Protein AF-A0A8J3XST5-F1 (afdb_monomer_lite)

Radius of gyration: 22.0 Å; chains: 1; bounding box: 66×48×64 Å

Organism: NCBI:txid234614

Sequence (348 aa):
MRQHPPSVRDQCAQSAPYVRTIIGGALDAIDGAAAWVGAITSTMAPAVTELATANARRLIELAVRATPELERVHIRVIPESTGIRVEVSHPGGPLEPTRGSSSSIWATLSSQIQDFGSRHSPQSGHVMWFLIPPREVGDRMNASVAQYPYVIAWTGEAVQQSLTFRHHPEVGGLRLTYRDPHPEDWVYGVLRARHAIARGHGRPQFHRVHTLRQWRCMEYRLCQVCGRSAVDPDTGRTWWLLAADASSPGQGYTNAPPTCRDCIPRASTQCPQLHDTAAVYSAAACEPYAVLGTRFIAGVGGPVPLEEHTAQVPLDAFRALATVLAEQLVVRLAGLRREDLNMSQASR

pLDDT: mean 78.38, std 17.78, range [28.64, 97.25]

Structure (mmCIF, N/CA/C/O backbone):
data_AF-A0A8J3XST5-F1
#
_entry.id   AF-A0A8J3XST5-F1
#
loop_
_atom_site.group_PDB
_atom_site.id
_atom_site.type_symbol
_atom_site.label_atom_id
_atom_site.label_alt_id
_atom_site.label_comp_id
_atom_site.label_asym_id
_atom_site.label_entity_id
_atom_site.label_seq_id
_atom_site.pdbx_PDB_ins_code
_atom_site.Cartn_x
_atom_site.Cartn_y
_atom_site.Cartn_z
_atom_site.occupancy
_atom_site.B_iso_or_equiv
_atom_site.auth_seq_id
_atom_site.auth_comp_id
_atom_site.auth_asym_id
_atom_site.auth_atom_id
_atom_site.pdbx_PDB_model_num
ATOM 1 N N . MET A 1 1 ? 37.086 -27.704 39.805 1.00 38.56 1 MET A N 1
ATOM 2 C CA . MET A 1 1 ? 37.310 -26.863 38.608 1.00 38.56 1 MET A CA 1
ATOM 3 C C . MET A 1 1 ? 35.965 -26.342 38.132 1.00 38.56 1 MET A C 1
ATOM 5 O O . MET A 1 1 ? 35.181 -27.112 37.598 1.00 38.56 1 MET A O 1
ATOM 9 N N . ARG A 1 2 ? 35.646 -25.079 38.439 1.00 30.62 2 ARG A N 1
ATOM 10 C CA . ARG A 1 2 ? 34.402 -24.428 38.000 1.00 30.62 2 ARG A CA 1
ATOM 11 C C . ARG A 1 2 ? 34.620 -23.907 36.580 1.00 30.62 2 ARG A C 1
ATOM 13 O O . ARG A 1 2 ? 35.575 -23.172 36.354 1.00 30.62 2 ARG A O 1
ATOM 20 N N . GLN A 1 3 ? 33.778 -24.332 35.645 1.00 31.34 3 GLN A N 1
ATOM 21 C CA . GLN A 1 3 ? 33.796 -23.865 34.262 1.00 31.34 3 GLN A CA 1
ATOM 22 C C . GLN A 1 3 ? 33.193 -22.456 34.205 1.00 31.34 3 GLN A C 1
ATOM 24 O O . GLN A 1 3 ? 32.077 -22.233 34.674 1.00 31.34 3 GLN A O 1
ATOM 29 N N . HIS A 1 4 ? 33.953 -21.500 33.677 1.00 30.14 4 HIS A N 1
ATOM 30 C CA . HIS A 1 4 ? 33.442 -20.181 33.315 1.00 30.14 4 HIS A CA 1
ATOM 31 C C . HIS A 1 4 ? 32.728 -20.253 31.956 1.00 30.14 4 HIS A C 1
ATOM 33 O O . HIS A 1 4 ? 33.204 -20.966 31.070 1.00 30.14 4 HIS A O 1
ATOM 39 N N . PRO A 1 5 ? 31.612 -19.527 31.764 1.00 32.53 5 PRO A N 1
ATOM 40 C CA . PRO A 1 5 ? 30.980 -19.414 30.456 1.00 32.53 5 PRO A CA 1
ATOM 41 C C . PRO A 1 5 ? 31.853 -18.563 29.514 1.00 32.53 5 PRO A C 1
ATOM 43 O O . PRO A 1 5 ? 32.535 -17.644 29.981 1.00 32.53 5 PRO A O 1
ATOM 46 N N . PRO A 1 6 ? 31.861 -18.850 28.200 1.00 32.22 6 PRO A N 1
ATOM 47 C CA . PRO A 1 6 ? 32.723 -18.150 27.258 1.00 32.22 6 PRO A CA 1
ATOM 48 C C . PRO A 1 6 ? 32.249 -16.708 27.027 1.00 32.22 6 PRO A C 1
ATOM 50 O O . PRO A 1 6 ? 31.053 -16.416 26.982 1.00 32.22 6 PRO A O 1
ATOM 53 N N . SER A 1 7 ? 33.221 -15.805 26.900 1.00 31.03 7 SER A N 1
ATOM 54 C CA . SER A 1 7 ? 33.045 -14.364 26.746 1.00 31.03 7 SER A CA 1
ATOM 55 C C . SER A 1 7 ? 32.394 -13.980 25.419 1.00 31.03 7 SER A C 1
ATOM 57 O O . SER A 1 7 ? 32.782 -14.456 24.354 1.00 31.03 7 SER A O 1
ATOM 59 N N . VAL A 1 8 ? 31.471 -13.022 25.498 1.00 40.00 8 VAL A N 1
ATOM 60 C CA . VAL A 1 8 ? 30.896 -12.278 24.374 1.00 40.00 8 VAL A CA 1
ATOM 61 C C . VAL A 1 8 ? 31.983 -11.400 23.752 1.00 40.00 8 VAL A C 1
ATOM 63 O O . VAL A 1 8 ? 32.176 -10.270 24.192 1.00 40.00 8 VAL A O 1
ATOM 66 N N . ARG A 1 9 ? 32.716 -11.913 22.763 1.00 38.56 9 ARG A N 1
ATOM 67 C CA . ARG A 1 9 ? 33.352 -11.126 21.695 1.00 38.56 9 ARG A CA 1
ATOM 68 C C . ARG A 1 9 ? 33.952 -12.059 20.645 1.00 38.56 9 ARG A C 1
ATOM 70 O O . ARG A 1 9 ? 34.582 -13.052 20.977 1.00 38.56 9 ARG A O 1
ATOM 77 N N . ASP A 1 10 ? 33.727 -11.648 19.402 1.00 28.95 10 ASP A N 1
ATOM 78 C CA . ASP A 1 10 ? 34.355 -12.087 18.155 1.00 28.95 10 ASP A CA 1
ATOM 79 C C . ASP A 1 10 ? 33.812 -13.363 17.485 1.00 28.95 10 ASP A C 1
ATOM 81 O O . ASP A 1 10 ? 34.219 -14.477 17.790 1.00 28.95 10 ASP A O 1
ATOM 85 N N . GLN A 1 11 ? 32.954 -13.179 16.464 1.00 29.89 11 GLN A N 1
ATOM 86 C CA . GLN A 1 11 ? 33.399 -13.270 15.058 1.00 29.89 11 GLN A CA 1
ATOM 87 C C . GLN A 1 11 ? 32.318 -12.896 14.007 1.00 29.89 11 GLN A C 1
ATOM 89 O O . GLN A 1 11 ? 31.194 -13.385 14.024 1.00 29.89 11 GLN A O 1
ATOM 94 N N . CYS A 1 12 ? 32.774 -12.065 13.057 1.00 28.92 12 CYS A N 1
ATOM 95 C CA . CYS A 1 12 ? 32.399 -11.896 11.641 1.00 28.92 12 CYS A CA 1
ATOM 96 C C . CYS A 1 12 ? 31.100 -11.189 11.166 1.00 28.92 12 CYS A C 1
ATOM 98 O O . CYS A 1 12 ? 30.044 -11.785 11.001 1.00 28.92 12 CYS A O 1
ATOM 100 N N . ALA A 1 13 ? 31.343 -9.940 10.726 1.00 28.64 13 ALA A N 1
ATOM 101 C CA . ALA A 1 13 ? 31.065 -9.357 9.398 1.00 28.64 13 ALA A CA 1
ATOM 102 C C . ALA A 1 13 ? 29.675 -8.761 9.054 1.00 28.64 13 ALA A C 1
ATOM 104 O O . ALA A 1 13 ? 28.727 -9.447 8.693 1.00 28.64 13 ALA A O 1
ATOM 105 N N . GLN A 1 14 ? 29.669 -7.418 9.031 1.00 37.00 14 GLN A N 1
ATOM 106 C CA . GLN A 1 14 ? 28.919 -6.514 8.142 1.00 37.00 14 GLN A CA 1
ATOM 107 C C . GLN A 1 14 ? 27.402 -6.729 8.039 1.00 37.00 14 GLN A C 1
ATOM 109 O O . GLN A 1 14 ? 26.870 -7.229 7.054 1.00 37.00 14 GLN A O 1
ATOM 114 N N . SER A 1 15 ? 26.668 -6.246 9.034 1.00 38.31 15 SER A N 1
ATOM 115 C CA . SER A 1 15 ? 25.250 -5.906 8.881 1.00 38.31 15 SER A CA 1
ATOM 116 C C . SER A 1 15 ? 24.935 -4.728 9.804 1.00 38.31 15 SER A C 1
ATOM 118 O O . SER A 1 15 ? 25.580 -4.577 10.839 1.00 38.31 15 SER A O 1
ATOM 120 N N . ALA A 1 16 ? 24.009 -3.855 9.396 1.00 44.22 16 ALA A N 1
ATOM 121 C CA . ALA A 1 16 ? 23.605 -2.649 10.129 1.00 44.22 16 ALA A CA 1
ATOM 122 C C . ALA A 1 16 ? 23.406 -2.898 11.644 1.00 44.22 16 ALA A C 1
ATOM 124 O O . ALA A 1 16 ? 23.055 -4.018 12.022 1.00 44.22 16 ALA A O 1
ATOM 125 N N . PRO A 1 17 ? 23.587 -1.897 12.529 1.00 68.88 17 PRO A N 1
ATOM 126 C CA . PRO A 1 17 ? 23.416 -2.086 13.967 1.00 68.88 17 PRO A CA 1
ATOM 127 C C . PRO A 1 17 ? 21.930 -2.284 14.296 1.00 68.88 17 PRO A C 1
ATOM 129 O O . PRO A 1 17 ? 21.217 -1.325 14.556 1.00 68.88 17 PRO A O 1
ATOM 132 N N . TYR A 1 18 ? 21.440 -3.522 14.260 1.00 74.31 18 TYR A N 1
ATOM 133 C CA . TYR A 1 18 ? 20.097 -3.867 14.723 1.00 74.31 18 TYR A CA 1
ATOM 134 C C . TYR A 1 18 ? 20.177 -4.610 16.056 1.00 74.31 18 TYR A C 1
ATOM 136 O O . TYR A 1 18 ? 21.101 -5.390 16.299 1.00 74.31 18 TYR A O 1
ATOM 144 N N . VAL A 1 19 ? 19.182 -4.400 16.914 1.00 84.50 19 VAL A N 1
ATOM 145 C CA . VAL A 1 19 ? 19.012 -5.174 18.151 1.00 84.50 19 VAL A CA 1
ATOM 146 C C . VAL A 1 19 ? 17.977 -6.265 17.882 1.00 84.50 19 VAL A C 1
ATOM 148 O O . VAL A 1 19 ? 16.999 -6.023 17.172 1.00 84.50 19 VAL A O 1
ATOM 151 N N . ARG A 1 20 ? 18.180 -7.481 18.402 1.00 89.25 20 ARG A N 1
ATOM 152 C CA . ARG A 1 20 ? 17.251 -8.605 18.197 1.00 89.25 20 ARG A CA 1
ATOM 153 C C . ARG A 1 20 ? 16.894 -9.322 19.491 1.00 89.25 20 ARG A C 1
ATOM 155 O O . ARG A 1 20 ? 17.744 -9.459 20.367 1.00 89.25 20 ARG A O 1
ATOM 162 N N . THR A 1 21 ? 15.681 -9.857 19.539 1.00 89.75 21 THR A N 1
ATOM 163 C CA . THR A 1 21 ? 15.260 -10.864 20.516 1.00 89.75 21 THR A CA 1
ATOM 164 C C . THR A 1 21 ? 14.517 -11.999 19.811 1.00 89.75 21 THR A C 1
ATOM 166 O O . THR A 1 21 ? 14.088 -11.861 18.662 1.00 89.75 21 THR A O 1
ATOM 169 N N . ILE A 1 22 ? 14.428 -13.149 20.471 1.00 86.81 22 ILE A N 1
ATOM 170 C CA . ILE A 1 22 ? 13.767 -14.347 19.956 1.00 86.81 22 ILE A CA 1
ATOM 171 C C . ILE A 1 22 ? 12.886 -14.891 21.069 1.00 86.81 22 ILE A C 1
ATOM 173 O O . ILE A 1 22 ? 13.369 -15.097 22.182 1.00 86.81 22 ILE A O 1
ATOM 177 N N . ILE A 1 23 ? 11.621 -15.143 20.757 1.00 87.56 23 ILE A N 1
ATOM 178 C CA . ILE A 1 23 ? 10.679 -15.778 21.678 1.00 87.56 23 ILE A CA 1
ATOM 179 C C . ILE A 1 23 ? 10.167 -17.093 21.091 1.00 87.56 23 ILE A C 1
ATOM 181 O O . ILE A 1 23 ? 10.168 -17.282 19.872 1.00 87.56 23 ILE A O 1
ATOM 185 N N . GLY A 1 24 ? 9.759 -18.019 21.959 1.00 79.19 24 GLY A N 1
ATOM 186 C CA . GLY A 1 24 ? 8.989 -19.189 21.528 1.00 79.19 24 GLY A CA 1
ATOM 187 C C . GLY A 1 24 ? 7.573 -18.794 21.099 1.00 79.19 24 GLY A C 1
ATOM 188 O O . GLY A 1 24 ? 7.124 -17.688 21.397 1.00 79.19 24 GLY A O 1
ATOM 189 N N . GLY A 1 25 ? 6.856 -19.704 20.439 1.00 71.19 25 GLY A N 1
ATOM 190 C CA . GLY A 1 25 ? 5.447 -19.540 20.054 1.00 71.19 25 GLY A CA 1
ATOM 191 C C . GLY A 1 25 ? 4.440 -19.544 21.218 1.00 71.19 25 GLY A C 1
ATOM 192 O O . GLY A 1 25 ? 3.273 -19.854 21.008 1.00 71.19 25 GLY A O 1
ATOM 193 N N . ALA A 1 26 ? 4.862 -19.223 22.443 1.00 77.88 26 ALA A N 1
ATOM 194 C CA . ALA A 1 26 ? 3.994 -19.192 23.616 1.00 77.88 26 ALA A CA 1
ATOM 195 C C . ALA A 1 26 ? 3.432 -17.778 23.857 1.00 77.88 26 ALA A C 1
ATOM 197 O O . ALA A 1 26 ? 4.132 -16.773 23.706 1.00 77.88 26 ALA A O 1
ATOM 198 N N . LEU A 1 27 ? 2.148 -17.695 24.227 1.00 77.75 27 LEU A N 1
ATOM 199 C CA . LEU A 1 27 ? 1.439 -16.420 24.412 1.00 77.75 27 LEU A CA 1
ATOM 200 C C . LEU A 1 27 ? 1.979 -15.587 25.589 1.00 77.75 27 LEU A C 1
ATOM 202 O O . LEU A 1 27 ? 1.883 -14.363 25.569 1.00 77.75 27 LEU A O 1
ATOM 206 N N . ASP A 1 28 ? 2.562 -16.229 26.598 1.00 80.62 28 ASP A N 1
ATOM 207 C CA . ASP A 1 28 ? 3.127 -15.582 27.788 1.00 80.62 28 ASP A CA 1
ATOM 208 C C . ASP A 1 28 ? 4.400 -14.767 27.492 1.00 80.62 28 ASP A C 1
ATOM 210 O O . ASP A 1 28 ? 4.724 -13.827 28.219 1.00 80.62 28 ASP A O 1
ATOM 214 N N . ALA A 1 29 ? 5.089 -15.054 26.383 1.00 85.12 29 ALA A N 1
ATOM 215 C CA . ALA A 1 29 ? 6.278 -14.320 25.959 1.00 85.12 29 ALA A CA 1
ATOM 216 C C . ALA A 1 29 ? 5.964 -12.994 25.230 1.00 85.12 29 ALA A C 1
ATOM 218 O O . ALA A 1 29 ? 6.873 -12.186 25.006 1.00 85.12 29 ALA A O 1
ATOM 219 N N . ILE A 1 30 ? 4.696 -12.747 24.867 1.00 88.31 30 ILE A N 1
ATOM 220 C CA . ILE A 1 30 ? 4.273 -11.581 24.070 1.00 88.31 30 ILE A CA 1
ATOM 221 C C . ILE A 1 30 ? 4.532 -10.271 24.818 1.00 88.31 30 ILE A C 1
ATOM 223 O O . ILE A 1 30 ? 5.173 -9.368 24.274 1.00 88.31 30 ILE A O 1
ATOM 227 N N . ASP A 1 31 ? 4.049 -10.154 26.057 1.00 88.94 31 ASP A N 1
ATOM 228 C CA . ASP A 1 31 ? 4.121 -8.895 26.807 1.00 88.94 31 ASP A CA 1
ATOM 229 C C . ASP A 1 31 ? 5.574 -8.539 27.157 1.00 88.94 31 ASP A C 1
ATOM 231 O O . ASP A 1 31 ? 5.976 -7.380 27.039 1.00 88.94 31 ASP A O 1
ATOM 235 N N . GLY A 1 32 ? 6.401 -9.541 27.480 1.00 88.38 32 GLY A N 1
ATOM 236 C CA . GLY A 1 32 ? 7.836 -9.351 27.711 1.00 88.38 32 GLY A CA 1
ATOM 237 C C . GLY A 1 32 ? 8.575 -8.855 26.464 1.00 88.38 32 GLY A C 1
ATOM 238 O O . GLY A 1 32 ? 9.401 -7.943 26.543 1.00 88.38 32 GLY A O 1
ATOM 239 N N . ALA A 1 33 ? 8.249 -9.402 25.293 1.00 89.75 33 ALA A N 1
ATOM 240 C CA . ALA A 1 33 ? 8.846 -8.982 24.031 1.00 89.75 33 ALA A CA 1
ATOM 241 C C . ALA A 1 33 ? 8.382 -7.587 23.580 1.00 89.75 33 ALA A C 1
ATOM 243 O O . ALA A 1 33 ? 9.186 -6.800 23.077 1.00 89.75 33 ALA A O 1
ATOM 244 N N . ALA A 1 34 ? 7.111 -7.246 23.803 1.00 90.62 34 ALA A N 1
ATOM 245 C CA . ALA A 1 34 ? 6.597 -5.902 23.559 1.00 90.62 34 ALA A CA 1
ATOM 246 C C . ALA A 1 34 ? 7.264 -4.868 24.480 1.00 90.62 34 ALA A C 1
ATOM 248 O O . ALA A 1 34 ? 7.726 -3.829 24.006 1.00 90.62 34 ALA A O 1
ATOM 249 N N . ALA A 1 35 ? 7.385 -5.175 25.776 1.00 89.88 35 ALA A N 1
ATOM 250 C CA . ALA A 1 35 ? 8.074 -4.325 26.744 1.00 89.88 35 ALA A CA 1
ATOM 251 C C . ALA A 1 35 ? 9.554 -4.123 26.382 1.00 89.88 35 ALA A C 1
ATOM 253 O O . ALA A 1 35 ? 10.084 -3.023 26.536 1.00 89.88 35 ALA A O 1
ATOM 254 N N . TRP A 1 36 ? 10.211 -5.151 25.838 1.00 92.88 36 TRP A N 1
ATOM 255 C CA . TRP A 1 36 ? 11.576 -5.043 25.325 1.00 92.88 36 TRP A CA 1
ATOM 256 C C . TRP A 1 36 ? 11.694 -4.051 24.156 1.00 92.88 36 TRP A C 1
ATOM 258 O O . TRP A 1 36 ? 12.623 -3.241 24.145 1.00 92.88 36 TRP A O 1
ATOM 268 N N . VAL A 1 37 ? 10.739 -4.036 23.214 1.00 89.00 37 VAL A N 1
ATOM 269 C CA . VAL A 1 37 ? 10.692 -3.001 22.160 1.00 89.00 37 VAL A CA 1
ATOM 270 C C . VAL A 1 37 ? 10.510 -1.614 22.778 1.00 89.00 37 VAL A C 1
ATOM 272 O O . VAL A 1 37 ? 11.259 -0.698 22.437 1.00 89.00 37 VAL A O 1
ATOM 275 N N . GLY A 1 38 ? 9.588 -1.477 23.737 1.00 86.31 38 GLY A N 1
ATOM 276 C CA . GLY A 1 38 ? 9.370 -0.234 24.479 1.00 86.31 38 GLY A CA 1
ATOM 277 C C . GLY A 1 38 ? 10.640 0.283 25.160 1.00 86.31 38 GLY A C 1
ATOM 278 O O . GLY A 1 38 ? 10.960 1.467 25.061 1.00 86.31 38 GLY A O 1
ATOM 279 N N . ALA A 1 39 ? 11.417 -0.608 25.780 1.00 88.50 39 ALA A N 1
ATOM 280 C CA . ALA A 1 39 ? 12.694 -0.272 26.404 1.00 88.50 39 ALA A CA 1
ATOM 281 C C . ALA A 1 39 ? 13.729 0.239 25.388 1.00 88.50 39 ALA A C 1
ATOM 283 O O . ALA A 1 39 ? 14.412 1.225 25.666 1.00 88.50 39 ALA A O 1
ATOM 284 N N . ILE A 1 40 ? 13.814 -0.364 24.196 1.00 86.56 40 ILE A N 1
ATOM 285 C CA . ILE A 1 40 ? 14.701 0.116 23.119 1.00 86.56 40 ILE A CA 1
ATOM 286 C C . ILE A 1 40 ? 14.283 1.506 22.637 1.00 86.56 40 ILE A C 1
ATOM 288 O O . ILE A 1 40 ? 15.133 2.356 22.382 1.00 86.56 40 ILE A O 1
ATOM 292 N N . THR A 1 41 ? 12.979 1.765 22.550 1.00 83.62 41 THR A N 1
ATOM 293 C CA . THR A 1 41 ? 12.445 3.064 22.123 1.00 83.62 41 THR A CA 1
ATOM 294 C C . THR A 1 41 ? 12.315 4.071 23.268 1.00 83.62 41 THR A C 1
ATOM 296 O O . THR A 1 41 ? 11.895 5.194 23.031 1.00 83.62 41 THR A O 1
ATOM 299 N N . SER A 1 42 ? 12.686 3.720 24.505 1.00 84.25 42 SER A N 1
ATOM 300 C CA . SER A 1 42 ? 12.488 4.565 25.699 1.00 84.25 42 SER A CA 1
ATOM 301 C C . SER A 1 42 ? 13.203 5.912 25.625 1.00 84.25 42 SER A C 1
ATOM 303 O O . SER A 1 42 ? 12.760 6.891 26.223 1.00 84.25 42 SER A O 1
ATOM 305 N N . THR A 1 43 ? 14.265 6.003 24.825 1.00 81.31 43 THR A N 1
ATOM 306 C CA . THR A 1 43 ? 14.914 7.268 24.494 1.00 81.31 43 THR A CA 1
ATOM 307 C C . THR A 1 43 ? 14.131 8.058 23.444 1.00 81.31 43 THR A C 1
ATOM 309 O O . THR A 1 43 ? 14.725 8.880 22.769 1.00 81.31 43 THR A O 1
ATOM 312 N N . MET A 1 44 ? 12.844 7.820 23.211 1.00 79.19 44 MET A N 1
ATOM 313 C CA . MET A 1 44 ? 11.977 8.623 22.339 1.00 79.19 44 MET A CA 1
ATOM 314 C C . MET A 1 44 ? 10.941 9.380 23.183 1.00 79.19 44 MET A C 1
ATOM 316 O O . MET A 1 44 ? 11.011 9.373 24.411 1.00 79.19 44 MET A O 1
ATOM 320 N N . ALA A 1 45 ? 10.023 10.109 22.543 1.00 73.12 45 ALA A N 1
ATOM 321 C CA . ALA A 1 45 ? 8.918 10.743 23.260 1.00 73.12 45 ALA A CA 1
ATOM 322 C C . ALA A 1 45 ? 8.001 9.664 23.883 1.00 73.12 45 ALA A C 1
ATOM 324 O O . ALA A 1 45 ? 7.775 8.639 23.234 1.00 73.12 45 ALA A O 1
ATOM 325 N N . PRO A 1 46 ? 7.433 9.868 25.088 1.00 77.69 46 PRO A N 1
ATOM 326 C CA . PRO A 1 46 ? 6.626 8.850 25.769 1.00 77.69 46 PRO A CA 1
ATOM 327 C C . PRO A 1 46 ? 5.484 8.275 24.918 1.00 77.69 46 PRO A C 1
ATOM 329 O O . PRO A 1 46 ? 5.334 7.058 24.847 1.00 77.69 46 PRO A O 1
ATOM 332 N N . ALA A 1 47 ? 4.751 9.126 24.191 1.00 66.50 47 ALA A N 1
ATOM 333 C CA . ALA A 1 47 ? 3.674 8.695 23.295 1.00 66.50 47 ALA A CA 1
ATOM 334 C C . ALA A 1 47 ? 4.172 7.806 22.138 1.00 66.50 47 ALA A C 1
ATOM 336 O O . ALA A 1 47 ? 3.477 6.891 21.699 1.00 66.50 47 ALA A O 1
ATOM 337 N N . VAL A 1 48 ? 5.396 8.047 21.654 1.00 70.94 48 VAL A N 1
ATOM 338 C CA . VAL A 1 48 ? 6.032 7.233 20.608 1.00 70.94 48 VAL A CA 1
ATOM 339 C C . VAL A 1 48 ? 6.419 5.861 21.162 1.00 70.94 48 VAL A C 1
ATOM 341 O O . VAL A 1 48 ? 6.162 4.851 20.513 1.00 70.94 48 VAL A O 1
ATOM 344 N N . THR A 1 49 ? 6.970 5.813 22.376 1.00 80.75 49 THR A N 1
ATOM 345 C CA . THR A 1 49 ? 7.299 4.566 23.085 1.00 80.75 49 THR A CA 1
ATOM 346 C C . THR A 1 49 ? 6.056 3.726 23.377 1.00 80.75 49 THR A C 1
ATOM 348 O O . THR A 1 49 ? 6.064 2.510 23.177 1.00 80.75 49 THR A O 1
ATOM 351 N N . GLU A 1 50 ? 4.970 4.360 23.820 1.00 78.25 50 GLU A N 1
ATOM 352 C CA . GLU A 1 50 ? 3.690 3.694 24.077 1.00 78.25 50 GLU A CA 1
ATOM 353 C C . GLU A 1 50 ? 3.116 3.095 22.787 1.00 78.25 50 GLU A C 1
ATOM 355 O O . GLU A 1 50 ? 2.789 1.907 22.739 1.00 78.25 50 GLU A O 1
ATOM 360 N N . LEU A 1 51 ? 3.090 3.885 21.708 1.00 73.25 51 LEU A N 1
ATOM 361 C CA . LEU A 1 51 ? 2.642 3.432 20.395 1.00 73.25 51 LEU A CA 1
ATOM 362 C C . LEU A 1 51 ? 3.508 2.278 19.868 1.00 73.25 51 LEU A C 1
ATOM 364 O O . LEU A 1 51 ? 2.974 1.278 19.389 1.00 73.25 51 LEU A O 1
ATOM 368 N N . ALA A 1 52 ? 4.833 2.384 19.987 1.00 81.69 52 ALA A N 1
ATOM 369 C CA . ALA A 1 52 ? 5.772 1.342 19.585 1.00 81.69 52 ALA A CA 1
ATOM 370 C C . ALA A 1 52 ? 5.529 0.029 20.340 1.00 81.69 52 ALA A C 1
ATOM 372 O O . ALA A 1 52 ? 5.453 -1.033 19.723 1.00 81.69 52 ALA A O 1
ATOM 373 N N . THR A 1 53 ? 5.340 0.111 21.657 1.00 86.00 53 THR A N 1
ATOM 374 C CA . THR A 1 53 ? 5.058 -1.041 22.524 1.00 86.00 53 THR A CA 1
ATOM 375 C C . THR A 1 53 ? 3.731 -1.698 22.146 1.00 86.00 53 THR A C 1
ATOM 377 O O . THR A 1 53 ? 3.676 -2.910 21.930 1.00 86.00 53 THR A O 1
ATOM 380 N N . ALA A 1 54 ? 2.666 -0.905 21.998 1.00 81.88 54 ALA A N 1
ATOM 381 C CA . ALA A 1 54 ? 1.342 -1.400 21.629 1.00 81.88 54 ALA A CA 1
ATOM 382 C C . ALA A 1 54 ? 1.339 -2.073 20.245 1.00 81.88 54 ALA A C 1
ATOM 384 O O . ALA A 1 54 ? 0.730 -3.129 20.056 1.00 81.88 54 ALA A O 1
ATOM 385 N N . ASN A 1 55 ? 2.049 -1.489 19.280 1.00 81.69 55 ASN A N 1
ATOM 386 C CA . ASN A 1 55 ? 2.162 -2.015 17.923 1.00 81.69 55 ASN A CA 1
ATOM 387 C C . ASN A 1 55 ? 3.003 -3.289 17.859 1.00 81.69 55 ASN A C 1
ATOM 389 O O . ASN A 1 55 ? 2.589 -4.261 17.225 1.00 81.69 55 ASN A O 1
ATOM 393 N N . ALA A 1 56 ? 4.137 -3.314 18.566 1.00 88.00 56 ALA A N 1
ATOM 394 C CA . ALA A 1 56 ? 4.958 -4.508 18.703 1.00 88.00 56 ALA A CA 1
ATOM 395 C C . ALA A 1 56 ? 4.148 -5.653 19.313 1.00 88.00 56 ALA A C 1
ATOM 397 O O . ALA A 1 56 ? 4.111 -6.732 18.733 1.00 88.00 56 ALA A O 1
ATOM 398 N N . ARG A 1 57 ? 3.419 -5.405 20.410 1.00 89.44 57 ARG A N 1
ATOM 399 C CA . ARG A 1 57 ? 2.574 -6.415 21.063 1.00 89.44 57 ARG A CA 1
ATOM 400 C C . ARG A 1 57 ? 1.617 -7.089 20.082 1.00 89.44 57 ARG A C 1
ATOM 402 O O . ARG A 1 57 ? 1.566 -8.311 20.024 1.00 89.44 57 ARG A O 1
ATOM 409 N N . ARG A 1 58 ? 0.884 -6.304 19.286 1.00 83.81 58 ARG A N 1
ATOM 410 C CA . ARG A 1 58 ? -0.092 -6.832 18.317 1.00 83.81 58 ARG A CA 1
ATOM 411 C C . ARG A 1 58 ? 0.571 -7.641 17.201 1.00 83.81 58 ARG A C 1
ATOM 413 O O . ARG A 1 58 ? 0.046 -8.677 16.804 1.00 83.81 58 ARG A O 1
ATOM 420 N N . LEU A 1 59 ? 1.719 -7.186 16.697 1.00 84.62 59 LEU A N 1
ATOM 421 C CA . LEU A 1 59 ? 2.457 -7.908 15.658 1.00 84.62 59 LEU A CA 1
ATOM 422 C C . LEU A 1 59 ? 3.077 -9.207 16.154 1.00 84.62 59 LEU A C 1
ATOM 424 O O . LEU A 1 59 ? 3.072 -10.209 15.443 1.00 84.62 59 LEU A O 1
ATOM 428 N N . ILE A 1 60 ? 3.592 -9.190 17.378 1.00 88.94 60 ILE A N 1
ATOM 429 C CA . ILE A 1 60 ? 4.128 -10.372 18.042 1.00 88.94 60 ILE A CA 1
ATOM 430 C C . ILE A 1 60 ? 2.995 -11.360 18.309 1.00 88.94 60 ILE A C 1
ATOM 432 O O . ILE A 1 60 ? 3.139 -12.532 17.984 1.00 88.94 60 ILE A O 1
ATOM 436 N N . GLU A 1 61 ? 1.849 -10.894 18.810 1.00 86.62 61 GLU A N 1
ATOM 437 C CA . GLU A 1 61 ? 0.666 -11.734 19.012 1.00 86.62 61 GLU A CA 1
ATOM 438 C C . GLU A 1 61 ? 0.228 -12.421 17.713 1.00 86.62 61 GLU A C 1
ATOM 440 O O . GLU A 1 61 ? -0.089 -13.610 17.720 1.00 86.62 61 GLU A O 1
ATOM 445 N N . LEU A 1 62 ? 0.275 -11.710 16.583 1.00 81.50 62 LEU A N 1
ATOM 446 C CA . LEU A 1 62 ? -0.005 -12.310 15.282 1.00 81.50 62 LEU A CA 1
ATOM 447 C C . LEU A 1 62 ? 0.972 -13.394 14.885 1.00 81.50 62 LEU A C 1
ATOM 449 O O . LEU A 1 62 ? 0.556 -14.477 14.481 1.00 81.50 62 LEU A O 1
ATOM 453 N N . ALA A 1 63 ? 2.259 -13.073 14.971 1.00 85.00 63 ALA A N 1
ATOM 454 C CA . ALA A 1 63 ? 3.312 -13.999 14.621 1.00 85.00 63 ALA A CA 1
ATOM 455 C C . ALA A 1 63 ? 3.203 -15.257 15.484 1.00 85.00 63 ALA A C 1
ATOM 457 O O . ALA A 1 63 ? 3.179 -16.354 14.942 1.00 85.00 63 ALA A O 1
ATOM 458 N N . VAL A 1 64 ? 3.031 -15.104 16.800 1.00 86.38 64 VAL A N 1
ATOM 459 C CA . VAL A 1 64 ? 2.873 -16.212 17.750 1.00 86.38 64 VAL A CA 1
ATOM 460 C C . VAL A 1 64 ? 1.663 -17.080 17.397 1.00 86.38 64 VAL A C 1
ATOM 462 O O . VAL A 1 64 ? 1.813 -18.289 17.274 1.00 86.38 64 VAL A O 1
ATOM 465 N N . ARG A 1 65 ? 0.487 -16.490 17.135 1.00 83.56 65 ARG A N 1
ATOM 466 C CA . ARG A 1 65 ? -0.713 -17.250 16.724 1.00 83.56 65 ARG A CA 1
ATOM 467 C C . ARG A 1 65 ? -0.539 -17.995 15.397 1.00 83.56 65 ARG A C 1
ATOM 469 O O . ARG A 1 65 ? -1.216 -18.990 15.168 1.00 83.56 65 ARG A O 1
ATOM 476 N N . ALA A 1 66 ? 0.334 -17.499 14.525 1.00 78.69 66 ALA A N 1
ATOM 477 C CA . ALA A 1 66 ? 0.654 -18.089 13.230 1.00 78.69 66 ALA A CA 1
ATOM 478 C C . ALA A 1 66 ? 1.867 -19.035 13.261 1.00 78.69 66 ALA A C 1
ATOM 480 O O . ALA A 1 66 ? 2.283 -19.527 12.210 1.00 78.69 66 ALA A O 1
ATOM 481 N N . THR A 1 67 ? 2.465 -19.251 14.435 1.00 79.75 67 THR A N 1
ATOM 482 C CA . THR A 1 67 ? 3.666 -20.069 14.618 1.00 79.75 67 THR A CA 1
ATOM 483 C C . THR A 1 67 ? 3.276 -21.393 15.280 1.00 79.75 67 THR A C 1
ATOM 485 O O . THR A 1 67 ? 2.653 -21.370 16.339 1.00 79.75 67 THR A O 1
ATOM 488 N N . PRO A 1 68 ? 3.625 -22.552 14.697 1.00 73.81 68 PRO A N 1
ATOM 489 C CA . PRO A 1 68 ? 3.515 -23.848 15.367 1.00 73.81 68 PRO A CA 1
ATOM 490 C C . PRO A 1 68 ? 4.181 -23.838 16.754 1.00 73.81 68 PRO A C 1
ATOM 492 O O . PRO A 1 68 ? 5.200 -23.177 16.937 1.00 73.81 68 PRO A O 1
ATOM 495 N N . GLU A 1 69 ? 3.660 -24.603 17.721 1.00 66.31 69 GLU A N 1
ATOM 496 C CA . GLU A 1 69 ? 4.028 -24.518 19.155 1.00 66.31 69 GLU A CA 1
ATOM 497 C C . GLU A 1 69 ? 5.537 -24.623 19.476 1.00 66.31 69 GLU A C 1
ATOM 499 O O . GLU A 1 69 ? 5.980 -24.177 20.533 1.00 66.31 69 GLU A O 1
ATOM 504 N N . LEU A 1 70 ? 6.348 -25.184 18.573 1.00 63.19 70 LEU A N 1
ATOM 505 C CA . LEU A 1 70 ? 7.791 -25.399 18.761 1.00 63.19 70 LEU A CA 1
ATOM 506 C C . LEU A 1 70 ? 8.680 -24.429 17.972 1.00 63.19 70 LEU A C 1
ATOM 508 O O . LEU A 1 70 ? 9.909 -24.471 18.085 1.00 63.19 70 LEU A O 1
ATOM 512 N N . GLU A 1 71 ? 8.081 -23.561 17.168 1.00 81.06 71 GLU A N 1
ATOM 513 C CA . GLU A 1 71 ? 8.797 -22.636 16.307 1.00 81.06 71 GLU A CA 1
ATOM 514 C C . GLU A 1 71 ? 8.979 -21.259 16.968 1.00 81.06 71 GLU A C 1
ATOM 516 O O . GLU A 1 71 ? 8.359 -20.921 17.980 1.00 81.06 71 GLU A O 1
ATOM 521 N N . ARG A 1 72 ? 9.933 -20.478 16.448 1.00 87.94 72 ARG A N 1
ATOM 522 C CA . ARG A 1 72 ? 10.391 -19.234 17.080 1.00 87.94 72 ARG A CA 1
ATOM 523 C C . ARG A 1 72 ? 9.925 -18.011 16.307 1.00 87.94 72 ARG A C 1
ATOM 525 O O . ARG A 1 72 ? 10.014 -17.971 15.082 1.00 87.94 72 ARG A O 1
ATOM 532 N N . VAL A 1 73 ? 9.528 -16.981 17.047 1.00 88.75 73 VAL A N 1
ATOM 533 C CA . VAL A 1 73 ? 9.271 -15.643 16.514 1.00 88.75 73 VAL A CA 1
ATOM 534 C C . VAL A 1 73 ? 10.510 -14.784 16.745 1.00 88.75 73 VAL A C 1
ATOM 536 O O . VAL A 1 73 ? 11.007 -14.658 17.867 1.00 88.75 73 VAL A O 1
ATOM 539 N N . HIS A 1 74 ? 11.023 -14.186 15.675 1.00 91.50 74 HIS A N 1
ATOM 540 C CA . HIS A 1 74 ? 12.199 -13.323 15.710 1.00 91.50 74 HIS A CA 1
ATOM 541 C C . HIS A 1 74 ? 11.783 -11.862 15.607 1.00 91.50 74 HIS A C 1
ATOM 543 O O . HIS A 1 74 ? 11.080 -11.482 14.672 1.00 91.50 74 HIS A O 1
ATOM 549 N N . ILE A 1 75 ? 12.275 -11.032 16.523 1.00 92.38 75 ILE A N 1
ATOM 550 C CA . ILE A 1 75 ? 11.963 -9.605 16.574 1.00 92.38 75 ILE A CA 1
ATOM 551 C C . ILE A 1 75 ? 13.258 -8.820 16.390 1.00 92.38 75 ILE A C 1
ATOM 553 O O . ILE A 1 75 ? 14.260 -9.096 17.056 1.00 92.38 75 ILE A O 1
ATOM 557 N N . ARG A 1 76 ? 13.256 -7.848 15.478 1.00 92.25 76 ARG A N 1
ATOM 558 C CA . ARG A 1 76 ? 14.401 -6.984 15.169 1.00 92.25 76 ARG A CA 1
ATOM 559 C C . ARG A 1 76 ? 13.980 -5.530 15.268 1.00 92.25 76 ARG A C 1
ATOM 561 O O . ARG A 1 76 ? 12.933 -5.156 14.759 1.00 92.25 76 ARG A O 1
ATOM 568 N N . VAL A 1 77 ? 14.822 -4.711 15.881 1.00 88.94 77 VAL A N 1
ATOM 569 C CA . VAL A 1 77 ? 14.675 -3.257 15.911 1.00 88.94 77 VAL A CA 1
ATOM 570 C C . VAL A 1 77 ? 15.845 -2.668 15.136 1.00 88.94 77 VAL A C 1
ATOM 572 O O . VAL A 1 77 ? 17.004 -2.860 15.510 1.00 88.94 77 VAL A O 1
ATOM 575 N N . ILE A 1 78 ? 15.536 -2.029 14.012 1.00 87.31 78 ILE A N 1
ATOM 576 C CA . ILE A 1 78 ? 16.487 -1.584 12.997 1.00 87.31 78 ILE A CA 1
ATOM 577 C C . ILE A 1 78 ? 16.418 -0.053 12.923 1.00 87.31 78 ILE A C 1
ATOM 579 O O . ILE A 1 78 ? 15.362 0.484 12.586 1.00 87.31 78 ILE A O 1
ATOM 583 N N . PRO A 1 79 ? 17.502 0.672 13.238 1.00 79.19 79 PRO A N 1
ATOM 584 C CA . PRO A 1 79 ? 17.553 2.108 13.016 1.00 79.19 79 PRO A CA 1
ATOM 585 C C . PRO A 1 79 ? 17.596 2.397 11.512 1.00 79.19 79 PRO A C 1
ATOM 587 O O . PRO A 1 79 ? 18.391 1.811 10.777 1.00 79.19 79 PRO A O 1
ATOM 590 N N . GLU A 1 80 ? 16.755 3.321 11.063 1.00 74.62 80 GLU A N 1
ATOM 591 C CA . GLU A 1 80 ? 16.678 3.795 9.683 1.00 74.62 80 GLU A CA 1
ATOM 592 C C . GLU A 1 80 ? 16.897 5.309 9.634 1.00 74.62 80 GLU A C 1
ATOM 594 O O . GLU A 1 80 ? 16.718 6.016 10.626 1.00 74.62 80 GLU A O 1
ATOM 599 N N . SER A 1 81 ? 17.250 5.839 8.462 1.00 61.03 81 SER A N 1
ATOM 600 C CA . SER A 1 81 ? 17.400 7.290 8.272 1.00 61.03 81 SER A CA 1
ATOM 601 C C . SER A 1 81 ? 16.112 8.072 8.563 1.00 61.03 81 SER A C 1
ATOM 603 O O . SER A 1 81 ? 16.175 9.258 8.874 1.00 61.03 81 SER A O 1
ATOM 605 N N . THR A 1 82 ? 14.954 7.410 8.487 1.00 62.47 82 THR A N 1
ATOM 606 C CA . THR A 1 82 ? 13.622 7.987 8.702 1.00 62.47 82 THR A CA 1
ATOM 607 C C . THR A 1 82 ? 12.948 7.516 9.992 1.00 62.47 82 THR A C 1
ATOM 609 O O . THR A 1 82 ? 11.766 7.795 10.181 1.00 62.47 82 THR A O 1
ATOM 612 N N . GLY A 1 83 ? 13.657 6.822 10.895 1.00 76.31 83 GLY A N 1
ATOM 613 C CA . GLY A 1 83 ? 13.073 6.357 12.154 1.00 76.31 83 GLY A CA 1
ATOM 614 C C . GLY A 1 83 ? 13.641 5.040 12.675 1.00 76.31 83 GLY A C 1
ATOM 615 O O . GLY A 1 83 ? 14.819 4.740 12.521 1.00 76.31 83 GLY A O 1
ATOM 616 N N . ILE A 1 84 ? 12.793 4.250 13.326 1.00 81.50 84 ILE A N 1
ATOM 617 C CA . ILE A 1 84 ? 13.114 2.916 13.831 1.00 81.50 84 ILE A CA 1
ATOM 618 C C . ILE A 1 84 ? 12.118 1.929 13.236 1.00 81.50 84 ILE A C 1
ATOM 620 O O . ILE A 1 84 ? 10.917 2.037 13.478 1.00 81.50 84 ILE A O 1
ATOM 624 N N . ARG A 1 85 ? 12.601 0.949 12.477 1.00 85.69 85 ARG A N 1
ATOM 625 C CA . ARG A 1 85 ? 11.782 -0.149 11.968 1.00 85.69 85 ARG A CA 1
ATOM 626 C C . ARG A 1 85 ? 11.783 -1.296 12.965 1.00 85.69 85 ARG A C 1
ATOM 628 O O . ARG A 1 85 ? 12.841 -1.783 13.357 1.00 85.69 85 ARG A O 1
ATOM 635 N N . VAL A 1 86 ? 10.602 -1.761 13.345 1.00 88.94 86 VAL A N 1
ATOM 636 C CA . VAL A 1 86 ? 10.439 -2.982 14.136 1.00 88.94 86 VAL A CA 1
ATOM 637 C C . VAL A 1 86 ? 9.949 -4.075 13.201 1.00 88.94 86 VAL A C 1
ATOM 639 O O . VAL A 1 86 ? 8.869 -3.946 12.634 1.00 88.94 86 VAL A O 1
ATOM 642 N N . GLU A 1 87 ? 10.737 -5.133 13.032 1.00 91.31 87 GLU A N 1
ATOM 643 C CA . GLU A 1 87 ? 10.382 -6.317 12.251 1.00 91.31 87 GLU A CA 1
ATOM 644 C C . GLU A 1 87 ? 10.061 -7.489 13.180 1.00 91.31 87 GLU A C 1
ATOM 646 O O . GLU A 1 87 ? 10.793 -7.758 14.130 1.00 91.31 87 GLU A O 1
ATOM 651 N N . VAL A 1 88 ? 8.993 -8.216 12.876 1.00 89.88 88 VAL A N 1
ATOM 652 C CA . VAL A 1 88 ? 8.580 -9.455 13.532 1.00 89.88 88 VAL A CA 1
ATOM 653 C C . VAL A 1 88 ? 8.484 -10.523 12.454 1.00 89.88 88 VAL A C 1
ATOM 655 O O . VAL A 1 88 ? 7.755 -10.353 11.483 1.00 89.88 88 VAL A O 1
ATOM 658 N N . SER A 1 89 ? 9.224 -11.615 12.602 1.00 89.88 89 SER A N 1
ATOM 659 C CA . SER A 1 89 ? 9.259 -12.702 11.624 1.00 89.88 89 SER A CA 1
ATOM 660 C C . SER A 1 89 ? 8.939 -14.044 12.250 1.00 89.88 89 SER A C 1
ATOM 662 O O . SER A 1 89 ? 9.334 -14.307 13.387 1.00 89.88 89 SER A O 1
ATOM 664 N N . HIS A 1 90 ? 8.212 -14.871 11.507 1.00 87.75 90 HIS A N 1
ATOM 665 C CA . HIS A 1 90 ? 7.832 -16.215 11.906 1.00 87.75 90 HIS A CA 1
ATOM 666 C C . HIS A 1 90 ? 7.901 -17.187 10.718 1.00 87.75 90 HIS A C 1
ATOM 668 O O . HIS A 1 90 ? 7.667 -16.783 9.581 1.00 87.75 90 HIS A O 1
ATOM 674 N N . PRO A 1 91 ? 8.192 -18.472 10.967 1.00 83.50 91 PRO A N 1
ATOM 675 C CA . PRO A 1 91 ? 8.282 -19.506 9.928 1.00 83.50 91 PRO A CA 1
ATOM 676 C C . PRO A 1 91 ? 6.946 -19.895 9.282 1.00 83.50 91 PRO A C 1
ATOM 678 O O . PRO A 1 91 ? 6.946 -20.518 8.222 1.00 83.50 91 PRO A O 1
ATOM 681 N N . GLY A 1 92 ? 5.817 -19.518 9.889 1.00 75.62 92 GLY A N 1
ATOM 682 C CA . GLY A 1 92 ? 4.497 -19.729 9.297 1.00 75.62 92 GLY A CA 1
ATOM 683 C C . GLY A 1 92 ? 4.353 -19.074 7.916 1.00 75.62 92 GLY A C 1
ATOM 684 O O . GLY A 1 92 ? 5.074 -18.137 7.562 1.00 75.62 92 GLY A O 1
ATOM 685 N N . GLY A 1 93 ? 3.393 -19.577 7.134 1.00 66.38 93 GLY A N 1
ATOM 686 C CA . GLY A 1 93 ? 3.079 -19.027 5.816 1.00 66.38 93 GLY A CA 1
ATOM 687 C C . GLY A 1 93 ? 2.640 -17.556 5.879 1.00 66.38 93 GLY A C 1
ATOM 688 O O . GLY A 1 93 ? 2.371 -17.036 6.968 1.00 66.38 93 GLY A O 1
ATOM 689 N N . PRO A 1 94 ? 2.547 -16.876 4.719 1.00 62.91 94 PRO A N 1
ATOM 690 C CA . PRO A 1 94 ? 2.037 -15.516 4.657 1.00 62.91 94 PRO A CA 1
ATOM 691 C C . PRO A 1 94 ? 0.719 -15.437 5.416 1.00 62.91 94 PRO A C 1
ATOM 693 O O . PRO A 1 94 ? -0.223 -16.174 5.115 1.00 62.91 94 PRO A O 1
ATOM 696 N N . LEU A 1 95 ? 0.656 -14.548 6.404 1.00 63.84 95 LEU A N 1
ATOM 697 C CA . LEU A 1 95 ? -0.618 -14.192 7.002 1.00 63.84 95 LEU A CA 1
ATOM 698 C C . LEU A 1 95 ? -1.348 -13.365 5.955 1.00 63.84 95 LEU A C 1
ATOM 700 O O . LEU A 1 95 ? -1.230 -12.142 5.953 1.00 63.84 95 LEU A O 1
ATOM 704 N N . GLU A 1 96 ? -2.042 -14.028 5.026 1.00 50.91 96 GLU A N 1
ATOM 705 C CA . GLU A 1 96 ? -2.895 -13.308 4.093 1.00 50.91 96 GLU A CA 1
ATOM 706 C C . GLU A 1 96 ? -3.838 -12.430 4.923 1.00 50.91 96 GLU A C 1
ATOM 708 O O . GLU A 1 96 ? -4.420 -12.908 5.909 1.00 50.91 96 GLU A O 1
ATOM 713 N N . PRO A 1 97 ? -4.017 -11.146 4.569 1.00 48.22 97 PRO A N 1
ATOM 714 C CA . PRO A 1 97 ? -5.197 -10.446 5.029 1.00 48.22 97 PRO A CA 1
ATOM 715 C C . PRO A 1 97 ? -6.376 -11.297 4.609 1.00 48.22 97 PRO A C 1
ATOM 717 O O . PRO A 1 97 ? -6.595 -11.484 3.417 1.00 48.22 97 PRO A O 1
ATOM 720 N N . THR A 1 98 ? -7.086 -11.874 5.576 1.00 38.72 98 THR A N 1
ATOM 721 C CA . THR A 1 98 ? -8.249 -12.707 5.301 1.00 38.72 98 THR A CA 1
ATOM 722 C C . THR A 1 98 ? -9.167 -11.928 4.369 1.00 38.72 98 THR A C 1
ATOM 724 O O . THR A 1 98 ? -9.801 -10.950 4.780 1.00 38.72 98 THR A O 1
ATOM 727 N N . ARG A 1 99 ? -9.169 -12.312 3.082 1.00 38.44 99 ARG A N 1
ATOM 728 C CA . ARG A 1 99 ? -9.955 -11.648 2.044 1.00 38.44 99 ARG A CA 1
ATOM 729 C C . ARG A 1 99 ? -11.391 -11.587 2.550 1.00 38.44 99 ARG A C 1
ATOM 731 O O . ARG A 1 99 ? -11.992 -12.610 2.856 1.00 38.44 99 ARG A O 1
ATOM 738 N N . GLY A 1 100 ? -11.915 -10.376 2.710 1.00 34.88 100 GLY A N 1
ATOM 739 C CA . GLY A 1 100 ? -13.307 -10.155 3.096 1.00 34.88 100 GLY A CA 1
ATOM 740 C C . GLY A 1 100 ? -13.586 -9.927 4.585 1.00 34.88 100 GLY A C 1
ATOM 741 O O . GLY A 1 100 ? -14.604 -9.311 4.883 1.00 34.88 100 GLY A O 1
ATOM 742 N N . SER A 1 101 ? -12.692 -10.241 5.529 1.00 37.06 101 SER A N 1
ATOM 743 C CA . SER A 1 101 ? -12.990 -10.004 6.952 1.00 37.06 101 SER A CA 1
ATOM 744 C C . SER A 1 101 ? -12.748 -8.543 7.360 1.00 37.06 101 SER A C 1
ATOM 746 O O . SER A 1 101 ? -11.617 -8.054 7.329 1.00 37.06 101 SER A O 1
ATOM 748 N N . SER A 1 102 ? -13.809 -7.823 7.730 1.00 36.69 102 SER A N 1
ATOM 749 C CA . SER A 1 102 ? -13.744 -6.494 8.367 1.00 36.69 102 SER A CA 1
ATOM 750 C C . SER A 1 102 ? -12.993 -6.511 9.709 1.00 36.69 102 SER A C 1
ATOM 752 O O . SER A 1 102 ? -12.567 -5.461 10.185 1.00 36.69 102 SER A O 1
ATOM 754 N N . SER A 1 103 ? -12.784 -7.704 10.280 1.00 41.84 103 SER A N 1
ATOM 755 C CA . SER A 1 103 ? -12.027 -7.970 11.503 1.00 41.84 103 SER A CA 1
ATOM 756 C C . SER A 1 103 ? -10.622 -8.521 11.242 1.00 41.84 103 SER A C 1
ATOM 758 O O . SER A 1 103 ? -9.979 -9.015 12.171 1.00 41.84 103 SER A O 1
ATOM 760 N N . SER A 1 104 ? -10.110 -8.456 10.002 1.00 57.22 104 SER A N 1
ATOM 761 C CA . SER A 1 104 ? -8.724 -8.858 9.766 1.00 57.22 104 SER A CA 1
ATOM 762 C C . SER A 1 104 ? -7.803 -7.949 10.580 1.00 57.22 104 SER A C 1
ATOM 764 O O . SER A 1 104 ? -7.826 -6.722 10.487 1.00 57.22 104 SER A O 1
ATOM 766 N N . ILE A 1 105 ? -6.971 -8.572 11.396 1.00 54.56 105 ILE A N 1
ATOM 767 C CA . ILE A 1 105 ? -5.969 -7.909 12.225 1.00 54.56 105 ILE A CA 1
ATOM 768 C C . ILE A 1 105 ? -5.028 -7.000 11.407 1.00 54.56 105 ILE A C 1
ATOM 770 O O . ILE A 1 105 ? -4.525 -6.014 11.929 1.00 54.56 105 ILE A O 1
ATOM 774 N N . TRP A 1 106 ? -4.882 -7.260 10.100 1.00 57.34 106 TRP A N 1
ATOM 775 C CA . TRP A 1 106 ? -4.209 -6.407 9.117 1.00 57.34 106 TRP A CA 1
ATOM 776 C C . TRP A 1 106 ? -4.902 -5.066 8.908 1.00 57.34 106 TRP A C 1
ATOM 778 O O . TRP A 1 106 ? -4.222 -4.046 8.809 1.00 57.34 106 TRP A O 1
ATOM 788 N N . ALA A 1 107 ? -6.235 -5.043 8.863 1.00 53.94 107 ALA A N 1
ATOM 789 C CA . ALA A 1 107 ? -7.010 -3.810 8.799 1.00 53.94 107 ALA A CA 1
ATOM 790 C C . ALA A 1 107 ? -6.888 -3.024 10.114 1.00 53.94 107 ALA A C 1
ATOM 792 O O . ALA A 1 107 ? -6.684 -1.811 10.083 1.00 53.94 107 ALA A O 1
ATOM 793 N N . THR A 1 108 ? -6.912 -3.707 11.266 1.00 55.59 108 THR A N 1
ATOM 794 C CA . THR A 1 108 ? -6.692 -3.076 12.580 1.00 55.59 108 THR A CA 1
ATOM 795 C C . THR A 1 108 ? -5.285 -2.490 12.694 1.00 55.59 108 THR A C 1
ATOM 797 O O . THR A 1 108 ? -5.145 -1.300 12.972 1.00 55.59 108 THR A O 1
ATOM 800 N N . LEU A 1 109 ? -4.243 -3.272 12.400 1.00 58.19 109 LEU A N 1
ATOM 801 C CA . LEU A 1 109 ? -2.859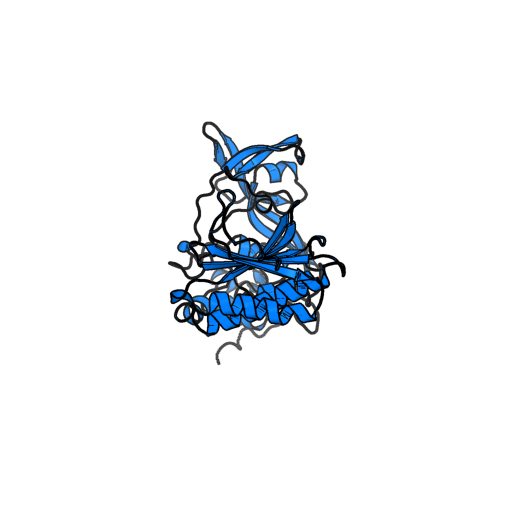 -2.798 12.382 1.00 58.19 109 LEU A CA 1
ATOM 802 C C . LEU A 1 109 ? -2.681 -1.668 11.375 1.00 58.19 109 LEU A C 1
ATOM 804 O O . LEU A 1 109 ? -2.123 -0.631 11.708 1.00 58.19 109 LEU A O 1
ATOM 808 N N . SER A 1 110 ? -3.226 -1.799 10.168 1.00 55.38 110 SER A N 1
ATOM 809 C CA . SER A 1 110 ? -3.088 -0.748 9.165 1.00 55.38 110 SER A CA 1
ATOM 810 C C . SER A 1 110 ? -3.826 0.539 9.513 1.00 55.38 110 SER A C 1
ATOM 812 O O . SER A 1 110 ? -3.378 1.608 9.112 1.00 55.38 110 SER A O 1
ATOM 814 N N . SER A 1 111 ? -4.908 0.447 10.289 1.00 51.97 111 SER A N 1
ATOM 815 C CA . SER A 1 111 ? -5.651 1.610 10.782 1.00 51.97 111 SER A CA 1
ATOM 816 C C . SER A 1 111 ? -4.961 2.369 11.914 1.00 51.97 111 SER A C 1
ATOM 818 O O . SER A 1 111 ? -5.272 3.536 12.143 1.00 51.97 111 SER A O 1
ATOM 820 N N . GLN A 1 112 ? -4.058 1.706 12.638 1.00 51.53 112 GLN A N 1
ATOM 821 C CA . GLN A 1 112 ? -3.423 2.228 13.852 1.00 51.53 112 GLN A CA 1
ATOM 822 C C . GLN A 1 112 ? -1.934 2.518 13.653 1.00 51.53 112 GLN A C 1
ATOM 824 O O . GLN A 1 112 ? -1.343 3.278 14.417 1.00 51.53 112 GLN A O 1
ATOM 829 N N . ILE A 1 113 ? -1.336 1.925 12.620 1.00 57.28 113 ILE A N 1
ATOM 830 C CA . ILE A 1 113 ? 0.089 1.976 12.348 1.00 57.28 113 ILE A CA 1
ATOM 831 C C . ILE A 1 113 ? 0.309 2.613 10.980 1.00 57.28 113 ILE A C 1
ATOM 833 O O . ILE A 1 113 ? 0.049 2.015 9.923 1.00 57.28 113 ILE A O 1
ATOM 837 N N . GLN A 1 114 ? 0.806 3.850 11.010 1.00 53.94 114 GLN A N 1
ATOM 838 C CA . GLN A 1 114 ? 1.371 4.469 9.818 1.00 53.94 114 GLN A CA 1
ATOM 839 C C . GLN A 1 114 ? 2.584 3.626 9.406 1.00 53.94 114 GLN A C 1
ATOM 841 O O . GLN A 1 114 ? 3.358 3.190 10.250 1.00 53.94 114 GLN A O 1
ATOM 846 N N . ASP A 1 115 ? 2.685 3.327 8.111 1.00 67.06 115 ASP A N 1
ATOM 847 C CA . ASP A 1 115 ? 3.899 2.726 7.549 1.00 67.06 115 ASP A CA 1
ATOM 848 C C . ASP A 1 115 ? 4.258 1.315 8.038 1.00 67.06 115 ASP A C 1
ATOM 850 O O . ASP A 1 115 ? 5.394 0.970 8.366 1.00 67.06 115 ASP A O 1
ATOM 854 N N . PHE A 1 116 ? 3.224 0.482 8.035 1.00 73.25 116 PHE A N 1
ATOM 855 C CA . PHE A 1 116 ? 3.260 -0.953 8.252 1.00 73.25 116 PHE A CA 1
ATOM 856 C C . PHE A 1 116 ? 3.327 -1.726 6.921 1.00 73.25 116 PHE A C 1
ATOM 858 O O . PHE A 1 116 ? 2.743 -1.292 5.922 1.00 73.25 116 PHE A O 1
ATOM 865 N N . GLY A 1 117 ? 4.010 -2.872 6.911 1.00 70.56 117 GLY A N 1
ATOM 866 C CA . GLY A 1 117 ? 4.120 -3.757 5.751 1.00 70.56 117 GLY A CA 1
ATOM 867 C C . GLY A 1 117 ? 4.471 -5.200 6.116 1.00 70.56 117 GLY A C 1
ATOM 868 O O . GLY A 1 117 ? 4.705 -5.525 7.282 1.00 70.56 117 GLY A O 1
ATOM 869 N N . SER A 1 118 ? 4.495 -6.071 5.109 1.00 76.12 118 SER A N 1
ATOM 870 C CA . SER A 1 118 ? 4.947 -7.456 5.239 1.00 76.12 118 SER A CA 1
ATOM 871 C C . SER A 1 118 ? 5.613 -7.985 3.974 1.00 76.12 118 SER A C 1
ATOM 873 O O . SER A 1 118 ? 5.442 -7.440 2.884 1.00 76.12 118 SER A O 1
ATOM 875 N N . ARG A 1 119 ? 6.430 -9.027 4.140 1.00 73.00 119 ARG A N 1
ATOM 876 C CA . ARG A 1 119 ? 7.155 -9.733 3.080 1.00 73.00 119 ARG A CA 1
ATOM 877 C C . ARG A 1 119 ? 7.314 -11.190 3.473 1.00 73.00 119 ARG A C 1
ATOM 879 O O . ARG A 1 119 ? 7.359 -11.524 4.653 1.00 73.00 119 ARG A O 1
ATOM 886 N N . HIS A 1 120 ? 7.470 -12.053 2.484 1.00 73.75 120 HIS A N 1
ATOM 887 C CA . HIS A 1 120 ? 7.875 -13.431 2.710 1.00 73.75 120 HIS A CA 1
ATOM 888 C C . HIS A 1 120 ? 9.361 -13.588 2.366 1.00 73.75 120 HIS A C 1
ATOM 890 O O . HIS A 1 120 ? 9.802 -13.187 1.291 1.00 73.75 120 HIS A O 1
ATOM 896 N N . SER A 1 121 ? 10.137 -14.164 3.279 1.00 67.56 121 SER A N 1
ATOM 897 C CA . SER A 1 121 ? 11.559 -14.459 3.125 1.00 67.56 121 SER A CA 1
ATOM 898 C C . SER A 1 121 ? 11.771 -15.972 3.129 1.00 67.56 121 SER A C 1
ATOM 900 O O . SER A 1 121 ? 11.378 -16.624 4.095 1.00 67.56 121 SER A O 1
ATOM 902 N N . PRO A 1 122 ? 12.476 -16.549 2.139 1.00 67.06 122 PRO A N 1
ATOM 903 C CA . PRO A 1 122 ? 12.846 -17.965 2.171 1.00 67.06 122 PRO A CA 1
ATOM 904 C C . PRO A 1 122 ? 13.639 -18.366 3.425 1.00 67.06 122 PRO A C 1
ATOM 906 O O . PRO A 1 122 ? 13.625 -19.522 3.824 1.00 67.06 122 PRO A O 1
ATOM 909 N N . GLN A 1 123 ? 14.349 -17.414 4.039 1.00 72.25 123 GLN A N 1
ATOM 910 C CA . GLN A 1 123 ? 15.243 -17.653 5.177 1.00 72.25 123 GLN A CA 1
ATOM 911 C C . GLN A 1 123 ? 14.582 -17.373 6.530 1.00 72.25 123 GLN A C 1
ATOM 913 O O . GLN A 1 123 ? 15.058 -17.851 7.554 1.00 72.25 123 GLN A O 1
ATOM 918 N N . SER A 1 124 ? 13.546 -16.533 6.561 1.00 69.38 124 SER A N 1
ATOM 919 C CA . SER A 1 124 ? 12.947 -16.025 7.808 1.00 69.38 124 SER A CA 1
ATOM 920 C C . SER A 1 124 ? 11.435 -16.234 7.880 1.00 69.38 124 SER A C 1
ATOM 922 O O . SER A 1 124 ? 10.807 -15.736 8.808 1.00 69.38 124 SER A O 1
ATOM 924 N N . GLY A 1 125 ? 10.861 -16.937 6.901 1.00 83.06 125 GLY A N 1
ATOM 925 C CA . GLY A 1 125 ? 9.421 -17.079 6.738 1.00 83.06 125 GLY A CA 1
ATOM 926 C C . GLY A 1 125 ? 8.747 -15.734 6.487 1.00 83.06 125 GLY A C 1
ATOM 927 O O . GLY A 1 125 ? 9.295 -14.845 5.826 1.00 83.06 125 GLY A O 1
ATOM 928 N N . HIS A 1 126 ? 7.546 -15.567 7.013 1.00 80.44 126 HIS A N 1
ATOM 929 C CA . HIS A 1 126 ? 6.794 -14.334 6.898 1.00 80.44 126 HIS A CA 1
ATOM 930 C C . HIS A 1 126 ? 7.312 -13.271 7.881 1.00 80.44 126 HIS A C 1
ATOM 932 O O . HIS A 1 126 ? 7.404 -13.493 9.087 1.00 80.44 126 HIS A O 1
ATOM 938 N N . VAL A 1 127 ? 7.660 -12.095 7.356 1.00 83.75 127 VAL A N 1
ATOM 939 C CA . VAL A 1 127 ? 8.161 -10.937 8.103 1.00 83.75 127 VAL A CA 1
ATOM 940 C C . VAL A 1 127 ? 7.151 -9.806 7.996 1.00 83.75 127 VAL A C 1
ATOM 942 O O . VAL A 1 127 ? 6.765 -9.409 6.901 1.00 83.75 127 VAL A O 1
ATOM 945 N N . MET A 1 128 ? 6.771 -9.240 9.128 1.00 86.12 128 MET A N 1
ATOM 946 C CA . MET A 1 128 ? 5.890 -8.086 9.249 1.00 86.12 128 MET A CA 1
ATOM 947 C C . MET A 1 128 ? 6.656 -6.954 9.923 1.00 86.12 128 MET A C 1
ATOM 949 O O . MET A 1 128 ? 7.491 -7.214 10.787 1.00 86.12 128 MET A O 1
ATOM 953 N N . TRP A 1 129 ? 6.398 -5.701 9.568 1.00 86.44 129 TRP A N 1
ATOM 954 C CA . TRP A 1 129 ? 7.119 -4.583 10.172 1.00 86.44 129 TRP A CA 1
ATOM 955 C C . TRP A 1 129 ? 6.303 -3.310 10.244 1.00 86.44 129 TRP A C 1
ATOM 957 O O . TRP A 1 129 ? 5.389 -3.104 9.453 1.00 86.44 129 TRP A O 1
ATOM 967 N N . PHE A 1 130 ? 6.707 -2.415 11.138 1.00 82.44 130 PHE A N 1
ATOM 968 C CA . PHE A 1 130 ? 6.254 -1.031 11.158 1.00 82.44 130 PHE A CA 1
ATOM 969 C C . PHE A 1 130 ? 7.405 -0.062 11.381 1.00 82.44 130 PHE A C 1
ATOM 971 O O . PHE A 1 130 ? 8.418 -0.429 11.981 1.00 82.44 130 PHE A O 1
ATOM 978 N N . LEU A 1 131 ? 7.234 1.171 10.905 1.00 78.69 131 LEU A N 1
ATOM 979 C CA . LEU A 1 131 ? 8.165 2.262 11.153 1.00 78.69 131 LEU A CA 1
ATOM 980 C C . LEU A 1 131 ? 7.669 3.160 12.292 1.00 78.69 131 LEU A C 1
ATOM 982 O O . LEU A 1 131 ? 6.501 3.534 12.365 1.00 78.69 131 LEU A O 1
ATOM 986 N N . ILE A 1 132 ? 8.594 3.530 13.168 1.00 76.00 132 ILE A N 1
ATOM 987 C CA . ILE A 1 132 ? 8.418 4.522 14.221 1.00 76.00 132 ILE A CA 1
ATOM 988 C C . ILE A 1 132 ? 9.199 5.772 13.798 1.00 76.00 132 ILE A C 1
ATOM 990 O O . ILE A 1 132 ? 10.426 5.697 13.710 1.00 76.00 132 ILE A O 1
ATOM 994 N N . PRO A 1 133 ? 8.554 6.917 13.533 1.00 63.84 133 PRO A N 1
ATOM 995 C CA . PRO A 1 133 ? 9.257 8.121 13.091 1.00 63.84 133 PRO A CA 1
ATOM 996 C C . PRO A 1 133 ? 10.132 8.736 14.209 1.00 63.84 133 PRO A C 1
ATOM 998 O O . PRO A 1 133 ? 9.899 8.476 15.393 1.00 63.84 133 PRO A O 1
ATOM 1001 N N . PRO A 1 134 ? 11.142 9.565 13.875 1.00 57.31 134 PRO A N 1
ATOM 1002 C CA . PRO A 1 134 ? 12.086 10.132 14.841 1.00 57.31 134 PRO A CA 1
ATOM 1003 C C . PRO A 1 134 ? 11.459 11.149 15.816 1.00 57.31 134 PRO A C 1
ATOM 1005 O O . PRO A 1 134 ? 10.410 11.737 15.565 1.00 57.31 134 PRO A O 1
ATOM 1008 N N . ARG A 1 135 ? 12.166 11.387 16.934 1.00 50.00 135 ARG A N 1
ATOM 1009 C CA . ARG A 1 135 ? 11.776 12.197 18.115 1.00 50.00 135 ARG A CA 1
ATOM 1010 C C . ARG A 1 135 ? 11.062 13.530 17.834 1.00 50.00 135 ARG A C 1
ATOM 1012 O O . ARG A 1 135 ? 10.141 13.866 18.565 1.00 50.00 135 ARG A O 1
ATOM 1019 N N . GLU A 1 136 ? 11.474 14.291 16.823 1.00 45.81 136 GLU A N 1
ATOM 1020 C CA . GLU A 1 136 ? 10.952 15.648 16.558 1.00 45.81 136 GLU A CA 1
ATOM 1021 C C . GLU A 1 136 ? 9.607 15.657 15.811 1.00 45.81 136 GLU A C 1
ATOM 1023 O O . GLU A 1 136 ? 8.883 16.653 15.807 1.00 45.81 136 GLU A O 1
ATOM 1028 N N . VAL A 1 137 ? 9.256 14.523 15.206 1.00 48.34 137 VAL A N 1
ATOM 1029 C CA . VAL A 1 137 ? 8.056 14.338 14.389 1.00 48.34 137 VAL A CA 1
ATOM 1030 C C . VAL A 1 137 ? 6.827 14.030 15.255 1.00 48.34 137 VAL A C 1
ATOM 1032 O O . VAL A 1 137 ? 5.723 14.449 14.930 1.00 48.34 137 VAL A O 1
ATOM 1035 N N . GLY A 1 138 ? 6.979 13.358 16.397 1.00 41.88 138 GLY A N 1
ATOM 1036 C CA . GLY A 1 138 ? 5.835 12.899 17.201 1.00 41.88 138 GLY A CA 1
ATOM 1037 C C . GLY A 1 138 ? 4.892 14.015 17.678 1.00 41.88 138 GLY A C 1
ATOM 1038 O O . GLY A 1 138 ? 3.678 13.905 17.512 1.00 41.88 138 GLY A O 1
ATOM 1039 N N . ASP A 1 139 ? 5.432 15.118 18.206 1.00 38.41 139 ASP A N 1
ATOM 1040 C CA . ASP A 1 139 ? 4.619 16.100 18.944 1.00 38.41 139 ASP A CA 1
ATOM 1041 C C . ASP A 1 139 ? 4.104 17.277 18.093 1.00 38.41 139 ASP A C 1
ATOM 1043 O O . ASP A 1 139 ? 3.042 17.828 18.380 1.00 38.41 139 ASP A O 1
ATOM 1047 N N . ARG A 1 140 ? 4.791 17.657 17.002 1.00 40.69 140 ARG A N 1
ATOM 1048 C CA . ARG A 1 140 ? 4.340 18.731 16.081 1.00 40.69 140 ARG A CA 1
ATOM 1049 C C . ARG A 1 140 ? 3.628 18.219 14.825 1.00 40.69 140 ARG A C 1
ATOM 1051 O O . ARG A 1 140 ? 2.827 18.942 14.225 1.00 40.69 140 ARG A O 1
ATOM 1058 N N . MET A 1 141 ? 3.902 16.981 14.417 1.00 45.81 141 MET A N 1
ATOM 1059 C CA . MET A 1 141 ? 3.411 16.423 13.154 1.00 45.81 141 MET A CA 1
ATOM 1060 C C . MET A 1 141 ? 2.025 15.783 13.327 1.00 45.81 141 MET A C 1
ATOM 1062 O O . MET A 1 141 ? 1.225 15.822 12.402 1.00 45.81 141 MET A O 1
ATOM 1066 N N . ASN A 1 142 ? 1.662 15.294 14.519 1.00 53.19 142 ASN A N 1
ATOM 1067 C CA . ASN A 1 142 ? 0.416 14.538 14.704 1.00 53.19 142 ASN A CA 1
ATOM 1068 C C . ASN A 1 142 ? -0.879 15.344 14.482 1.00 53.19 142 ASN A C 1
ATOM 1070 O O . ASN A 1 142 ? -1.802 14.817 13.866 1.00 53.19 142 ASN A O 1
ATOM 1074 N N . ALA A 1 143 ? -0.958 16.617 14.887 1.00 52.50 143 ALA A N 1
ATOM 1075 C CA . ALA A 1 143 ? -2.154 17.431 14.624 1.00 52.50 143 ALA A CA 1
ATOM 1076 C C . ALA A 1 143 ? -2.176 17.995 13.189 1.00 52.50 143 ALA A C 1
ATOM 1078 O O . ALA A 1 143 ? -3.193 17.935 12.497 1.00 52.50 143 ALA A O 1
ATOM 1079 N N . SER A 1 144 ? -1.034 18.505 12.715 1.00 62.28 144 SER A N 1
ATOM 1080 C CA . SER A 1 144 ? -0.922 19.161 11.407 1.00 62.28 144 SER A CA 1
ATOM 1081 C C . SER A 1 144 ? -0.895 18.180 10.232 1.00 62.28 144 SER A C 1
ATOM 1083 O O . SER A 1 144 ? -1.322 18.535 9.141 1.00 62.28 144 SER A O 1
ATOM 1085 N N . VAL A 1 145 ? -0.447 16.936 10.411 1.00 67.44 145 VAL A N 1
ATOM 1086 C CA . VAL A 1 145 ? -0.506 15.900 9.366 1.00 67.44 145 VAL A CA 1
ATOM 1087 C C . VAL A 1 145 ? -1.871 15.222 9.333 1.00 67.44 145 VAL A C 1
ATOM 1089 O O . VAL A 1 145 ? -2.340 14.861 8.255 1.00 67.44 145 VAL A O 1
ATOM 1092 N N . ALA A 1 146 ? -2.549 15.091 10.479 1.00 68.88 146 ALA A N 1
ATOM 1093 C CA . ALA A 1 146 ? -3.902 14.534 10.551 1.00 68.88 146 ALA A CA 1
ATOM 1094 C C . ALA A 1 146 ? -4.959 15.382 9.817 1.00 68.88 146 ALA A C 1
ATOM 1096 O O . ALA A 1 146 ? -6.026 14.864 9.472 1.00 68.88 146 ALA A O 1
ATOM 1097 N N . GLN A 1 147 ? -4.666 16.660 9.545 1.00 77.56 147 GLN A N 1
ATOM 1098 C CA . GLN A 1 147 ? -5.534 17.518 8.735 1.00 77.56 147 GLN A CA 1
ATOM 1099 C C . GLN A 1 147 ? -5.515 17.143 7.242 1.00 77.56 147 GLN A C 1
ATOM 1101 O O . GLN A 1 147 ? -6.473 17.441 6.534 1.00 77.56 147 GLN A O 1
ATOM 1106 N N . TYR A 1 148 ? -4.457 16.473 6.767 1.00 86.12 148 TYR A N 1
ATOM 1107 C CA . TYR A 1 148 ? -4.314 16.072 5.370 1.00 86.12 148 TYR A CA 1
ATOM 1108 C C . TYR A 1 148 ? -4.727 14.609 5.169 1.00 86.12 148 TYR A C 1
ATOM 1110 O O . TYR A 1 148 ? -4.338 13.752 5.975 1.00 86.12 148 TYR A O 1
ATOM 1118 N N . PRO A 1 149 ? -5.446 14.291 4.075 1.00 90.19 149 PRO A N 1
ATOM 1119 C CA . PRO A 1 149 ? -5.788 12.920 3.739 1.00 90.19 149 PRO A CA 1
ATOM 1120 C C . PRO A 1 149 ? -4.600 11.954 3.820 1.00 90.19 149 PRO A C 1
ATOM 1122 O O . PRO A 1 149 ? -3.505 12.218 3.318 1.00 90.19 149 PRO A O 1
ATOM 1125 N N . TYR A 1 150 ? -4.835 10.809 4.454 1.00 88.88 150 TYR A N 1
ATOM 1126 C CA . TYR A 1 150 ? -3.878 9.724 4.620 1.00 88.88 150 TYR A CA 1
ATOM 1127 C C . TYR A 1 150 ? -3.261 9.264 3.303 1.00 88.88 150 TYR A C 1
ATOM 1129 O O . TYR A 1 150 ? -2.130 8.814 3.329 1.00 88.88 150 TYR A O 1
ATOM 1137 N N . VAL A 1 151 ? -3.928 9.378 2.159 1.00 91.81 151 VAL A N 1
ATOM 1138 C CA . VAL A 1 151 ? -3.370 8.901 0.886 1.00 91.81 151 VAL A CA 1
ATOM 1139 C C . VAL A 1 151 ? -2.436 9.910 0.191 1.00 91.81 151 VAL A C 1
ATOM 1141 O O . VAL A 1 151 ? -1.704 9.532 -0.722 1.00 91.81 151 VAL A O 1
ATOM 1144 N N . ILE A 1 152 ? -2.426 11.184 0.612 1.00 91.38 152 ILE A N 1
ATOM 1145 C CA . ILE A 1 152 ? -1.649 12.250 -0.047 1.00 91.38 152 ILE A CA 1
ATOM 1146 C C . ILE A 1 152 ? -0.150 12.035 0.141 1.00 91.38 152 ILE A C 1
ATOM 1148 O O . ILE A 1 152 ? 0.316 11.860 1.274 1.00 91.38 152 ILE A O 1
ATOM 1152 N N . ALA A 1 153 ? 0.597 12.113 -0.961 1.00 92.12 153 ALA A N 1
ATOM 1153 C CA . ALA A 1 153 ? 2.055 12.097 -0.955 1.00 92.12 153 ALA A CA 1
ATOM 1154 C C . ALA A 1 153 ? 2.647 13.424 -0.452 1.00 92.12 153 ALA A C 1
ATOM 1156 O O . ALA A 1 153 ? 2.052 14.491 -0.593 1.00 92.12 153 ALA A O 1
ATOM 1157 N N . TRP A 1 154 ? 3.844 13.362 0.111 1.00 90.69 154 TRP A N 1
ATOM 1158 C CA . TRP A 1 154 ? 4.624 14.493 0.594 1.00 90.69 154 TRP A CA 1
ATOM 1159 C C . TRP A 1 154 ? 5.912 14.617 -0.209 1.00 90.69 154 TRP A C 1
ATOM 1161 O O . TRP A 1 154 ? 6.464 13.627 -0.682 1.00 90.69 154 TRP A O 1
ATOM 1171 N N . THR A 1 155 ? 6.444 15.833 -0.334 1.00 87.00 155 THR A N 1
ATOM 1172 C CA . THR A 1 155 ? 7.709 16.047 -1.057 1.00 87.00 155 THR A CA 1
ATOM 1173 C C . THR A 1 155 ? 8.874 15.250 -0.462 1.00 87.00 155 THR A C 1
ATOM 1175 O O . THR A 1 155 ? 9.750 14.832 -1.210 1.00 87.00 155 THR A O 1
ATOM 1178 N N . GLY A 1 156 ? 8.884 15.013 0.856 1.00 83.81 156 GLY A N 1
ATOM 1179 C CA . GLY A 1 156 ? 9.894 14.182 1.521 1.00 83.81 156 GLY A CA 1
ATOM 1180 C C . GLY A 1 156 ? 9.792 12.685 1.209 1.00 83.81 156 GLY A C 1
ATOM 1181 O O . GLY A 1 156 ? 10.712 11.939 1.520 1.00 83.81 156 GLY A O 1
ATOM 1182 N N . GLU A 1 157 ? 8.704 12.240 0.579 1.00 87.38 157 GLU A N 1
ATOM 1183 C CA . GLU A 1 157 ? 8.479 10.838 0.202 1.00 87.38 157 GLU A CA 1
ATOM 1184 C C . GLU A 1 157 ? 8.903 10.539 -1.243 1.00 87.38 157 GLU A C 1
ATOM 1186 O O . GLU A 1 157 ? 8.802 9.400 -1.708 1.00 87.38 157 GLU A O 1
ATOM 1191 N N . ALA A 1 158 ? 9.358 11.557 -1.979 1.00 88.94 158 ALA A N 1
ATOM 1192 C CA . ALA A 1 158 ? 9.822 11.399 -3.345 1.00 88.94 158 ALA A CA 1
ATOM 1193 C C . ALA A 1 158 ? 11.122 10.583 -3.383 1.00 88.94 158 ALA A C 1
ATOM 1195 O O . ALA A 1 158 ? 12.093 10.897 -2.698 1.00 88.94 158 ALA A O 1
ATOM 1196 N N . VAL A 1 159 ? 11.149 9.558 -4.233 1.00 89.31 159 VAL A N 1
ATOM 1197 C CA . VAL A 1 159 ? 12.341 8.743 -4.491 1.00 89.31 159 VAL A CA 1
ATOM 1198 C C . VAL A 1 159 ? 12.569 8.610 -5.985 1.00 89.31 159 VAL A C 1
ATOM 1200 O O . VAL A 1 159 ? 11.627 8.599 -6.782 1.00 89.31 159 VAL A O 1
ATOM 1203 N N . GLN A 1 160 ? 13.837 8.498 -6.369 1.00 91.62 160 GLN A N 1
ATOM 1204 C CA . GLN A 1 160 ? 14.198 8.213 -7.747 1.00 91.62 160 GLN A CA 1
ATOM 1205 C C . GLN A 1 160 ? 13.874 6.753 -8.077 1.00 91.62 160 GLN A C 1
ATOM 1207 O O . GLN A 1 160 ? 14.338 5.829 -7.409 1.00 91.62 160 GLN A O 1
ATOM 1212 N N . GLN A 1 161 ? 13.113 6.548 -9.150 1.00 93.75 161 GLN A N 1
ATOM 1213 C CA . GLN A 1 161 ? 12.792 5.218 -9.655 1.00 93.75 161 GLN A CA 1
ATOM 1214 C C . GLN A 1 161 ? 13.972 4.703 -10.495 1.00 93.75 161 GLN A C 1
ATOM 1216 O O . GLN A 1 161 ? 14.048 4.932 -11.701 1.00 93.75 161 GLN A O 1
ATOM 1221 N N . SER A 1 162 ? 14.945 4.052 -9.855 1.00 94.38 162 SER A N 1
ATOM 1222 C CA . SER A 1 162 ? 16.149 3.524 -10.517 1.00 94.38 162 SER A CA 1
ATOM 1223 C C . SER A 1 162 ? 15.854 2.229 -11.284 1.00 94.38 162 SER A C 1
ATOM 1225 O O . SER A 1 162 ? 16.211 1.138 -10.839 1.00 94.38 162 SER A O 1
ATOM 1227 N N . LEU A 1 163 ? 15.182 2.351 -12.430 1.00 96.88 163 LEU A N 1
ATOM 1228 C CA . LEU A 1 163 ? 14.673 1.227 -13.221 1.00 96.88 163 LEU A CA 1
ATOM 1229 C C . LEU A 1 163 ? 15.720 0.618 -14.172 1.00 96.88 163 LEU A C 1
ATOM 1231 O O . LEU A 1 163 ? 16.660 1.276 -14.626 1.00 96.88 163 LEU A O 1
ATOM 1235 N N . THR A 1 164 ? 15.532 -0.657 -14.504 1.00 96.94 164 THR A N 1
ATOM 1236 C CA . THR A 1 164 ? 16.215 -1.393 -15.575 1.00 96.94 164 THR A CA 1
ATOM 1237 C C . THR A 1 164 ? 15.333 -2.543 -16.087 1.00 96.94 164 THR A C 1
ATOM 1239 O O . THR A 1 164 ? 14.300 -2.847 -15.493 1.00 96.94 164 THR A O 1
ATOM 1242 N N . PHE A 1 165 ? 15.725 -3.190 -17.184 1.00 95.88 165 PHE A N 1
ATOM 1243 C CA . PHE A 1 165 ? 15.131 -4.450 -17.637 1.00 95.88 165 PHE A CA 1
ATOM 1244 C C . PHE A 1 165 ? 16.068 -5.614 -17.310 1.00 95.88 165 PHE A C 1
ATOM 1246 O O . PHE A 1 165 ? 17.274 -5.533 -17.548 1.00 95.88 165 PHE A O 1
ATOM 1253 N N . ARG A 1 166 ? 15.524 -6.713 -16.780 1.00 93.12 166 ARG A N 1
ATOM 1254 C CA . ARG A 1 166 ? 16.259 -7.971 -16.567 1.00 93.12 166 ARG A CA 1
ATOM 1255 C C . ARG A 1 166 ? 15.456 -9.149 -17.086 1.00 93.12 166 ARG A C 1
ATOM 1257 O O . ARG A 1 166 ? 14.230 -9.123 -17.062 1.00 93.12 166 ARG A O 1
ATOM 1264 N N . HIS A 1 167 ? 16.150 -10.186 -17.543 1.00 90.88 167 HIS A N 1
ATOM 1265 C CA . HIS A 1 167 ? 15.491 -11.437 -17.897 1.00 90.88 167 HIS A CA 1
ATOM 1266 C C . HIS A 1 167 ? 14.884 -12.068 -16.639 1.00 90.88 167 HIS A C 1
ATOM 1268 O O . HIS A 1 167 ? 15.572 -12.209 -15.628 1.00 90.88 167 HIS A O 1
ATOM 1274 N N . HIS A 1 168 ? 13.609 -12.442 -16.702 1.00 84.06 168 HIS A N 1
ATOM 1275 C CA . HIS A 1 168 ? 12.883 -13.018 -15.580 1.00 84.06 168 HIS A CA 1
ATOM 1276 C C . HIS A 1 168 ? 12.206 -14.332 -16.007 1.00 84.06 168 HIS A C 1
ATOM 1278 O O . HIS A 1 168 ? 11.380 -14.310 -16.923 1.00 84.06 168 HIS A O 1
ATOM 1284 N N . PRO A 1 169 ? 12.516 -15.473 -15.355 1.00 79.94 169 PRO A N 1
ATOM 1285 C CA . PRO A 1 169 ? 12.025 -16.788 -15.773 1.00 79.94 169 PRO A CA 1
ATOM 1286 C C . PRO A 1 169 ? 10.497 -16.884 -15.866 1.00 79.94 169 PRO A C 1
ATOM 1288 O O . PRO A 1 169 ? 9.986 -17.390 -16.857 1.00 79.94 169 PRO A O 1
ATOM 1291 N N . GLU A 1 170 ? 9.767 -16.332 -14.889 1.00 76.19 170 GLU A N 1
ATOM 1292 C CA . GLU A 1 170 ? 8.292 -16.418 -14.834 1.00 76.19 170 GLU A CA 1
ATOM 1293 C C . GLU A 1 170 ? 7.573 -15.799 -16.040 1.00 76.19 170 GLU A C 1
ATOM 1295 O O . GLU A 1 170 ? 6.511 -16.274 -16.426 1.00 76.19 170 GLU A O 1
ATOM 1300 N N . VAL A 1 171 ? 8.135 -14.748 -16.648 1.00 79.69 171 VAL A N 1
ATOM 1301 C CA . VAL A 1 171 ? 7.526 -14.092 -17.822 1.00 79.69 171 VAL A CA 1
ATOM 1302 C C . VAL A 1 171 ? 8.144 -14.570 -19.140 1.00 79.69 171 VAL A C 1
ATOM 1304 O O . VAL A 1 171 ? 7.693 -14.162 -20.211 1.00 79.69 171 VAL A O 1
ATOM 1307 N N . GLY A 1 172 ? 9.176 -15.423 -19.078 1.00 83.31 172 GLY A N 1
ATOM 1308 C CA . GLY A 1 172 ? 9.897 -15.934 -20.245 1.00 83.31 172 GLY A CA 1
ATOM 1309 C C . GLY A 1 172 ? 10.560 -14.840 -21.086 1.00 83.31 172 GLY A C 1
ATOM 1310 O O . GLY A 1 172 ? 10.601 -14.956 -22.309 1.00 83.31 172 GLY A O 1
ATOM 1311 N N . GLY A 1 173 ? 11.009 -13.747 -20.461 1.00 89.44 173 GLY A N 1
ATOM 1312 C CA . GLY A 1 173 ? 11.545 -12.594 -21.181 1.00 89.44 173 GLY A CA 1
ATOM 1313 C C . GLY A 1 173 ? 12.022 -11.459 -20.280 1.00 89.44 173 GLY A C 1
ATOM 1314 O O . GLY A 1 173 ? 12.243 -11.639 -19.081 1.00 89.44 173 GLY A O 1
ATOM 1315 N N . LEU A 1 174 ? 12.209 -10.277 -20.873 1.00 91.94 174 LEU A N 1
ATOM 1316 C CA . LEU A 1 174 ? 12.586 -9.072 -20.136 1.00 91.94 174 LEU A CA 1
ATOM 1317 C C . LEU A 1 174 ? 11.421 -8.568 -19.278 1.00 91.94 174 LEU A C 1
ATOM 1319 O O . LEU A 1 174 ? 10.294 -8.438 -19.751 1.00 91.94 174 LEU A O 1
ATOM 1323 N N . ARG A 1 175 ? 11.731 -8.232 -18.028 1.00 94.25 175 ARG A N 1
ATOM 1324 C CA . ARG A 1 175 ? 10.820 -7.639 -17.052 1.00 94.25 175 ARG A CA 1
ATOM 1325 C C . ARG A 1 175 ? 11.431 -6.364 -16.484 1.00 94.25 175 ARG A C 1
ATOM 1327 O O . ARG A 1 175 ? 12.634 -6.318 -16.210 1.00 94.25 175 ARG A O 1
ATOM 1334 N N . LEU A 1 176 ? 10.604 -5.341 -16.313 1.00 96.38 176 LEU A N 1
ATOM 1335 C CA . LEU A 1 176 ? 10.957 -4.107 -15.630 1.00 96.38 176 LEU A CA 1
ATOM 1336 C C . LEU A 1 176 ? 11.245 -4.411 -14.154 1.00 96.38 176 LEU A C 1
ATOM 1338 O O . LEU A 1 176 ? 10.511 -5.150 -13.494 1.00 96.38 176 LEU A O 1
ATOM 1342 N N . THR A 1 177 ? 12.337 -3.849 -13.651 1.00 95.88 177 THR A N 1
ATOM 1343 C CA . THR A 1 177 ? 12.843 -4.067 -12.295 1.00 95.88 177 THR A CA 1
ATOM 1344 C C . THR A 1 177 ? 13.591 -2.837 -11.797 1.00 95.88 177 THR A C 1
ATOM 1346 O O . THR A 1 177 ? 14.058 -2.026 -12.596 1.00 95.88 177 THR A O 1
ATOM 1349 N N . TYR A 1 178 ? 13.799 -2.721 -10.488 1.00 95.25 178 TYR A N 1
ATOM 1350 C CA . TYR A 1 178 ? 14.817 -1.817 -9.952 1.00 95.25 178 TYR A CA 1
ATOM 1351 C C . TYR A 1 178 ? 16.230 -2.368 -10.173 1.00 95.25 178 TYR A C 1
ATOM 1353 O O . TYR A 1 178 ? 16.429 -3.575 -10.362 1.00 95.25 178 TYR A O 1
ATOM 1361 N N . ARG A 1 179 ? 17.229 -1.477 -10.165 1.00 93.06 179 ARG A N 1
ATOM 1362 C CA . ARG A 1 179 ? 18.659 -1.842 -10.202 1.00 93.06 179 ARG A CA 1
ATOM 1363 C C . ARG A 1 179 ? 19.073 -2.647 -8.965 1.00 93.06 179 ARG A C 1
ATOM 1365 O O . ARG A 1 179 ? 19.909 -3.544 -9.073 1.00 93.06 179 ARG A O 1
ATOM 1372 N N . ASP A 1 180 ? 18.448 -2.355 -7.837 1.00 88.50 180 ASP A N 1
ATOM 1373 C CA . ASP A 1 180 ? 18.559 -2.982 -6.523 1.00 88.50 180 ASP A CA 1
ATOM 1374 C C . ASP A 1 180 ? 17.226 -3.675 -6.165 1.00 88.50 180 ASP A C 1
ATOM 1376 O O . ASP A 1 180 ? 16.475 -3.192 -5.318 1.00 88.50 180 ASP A O 1
ATOM 1380 N N . PRO A 1 181 ? 16.858 -4.764 -6.862 1.00 87.00 181 PRO A N 1
ATOM 1381 C CA . PRO A 1 181 ? 15.537 -5.350 -6.706 1.00 87.00 181 PRO A CA 1
ATOM 1382 C C . PRO A 1 181 ? 15.347 -5.995 -5.338 1.00 87.00 181 PRO A C 1
ATOM 1384 O O . PRO A 1 181 ? 16.224 -6.705 -4.838 1.00 87.00 181 PRO A O 1
ATOM 1387 N N . HIS A 1 182 ? 14.146 -5.835 -4.806 1.00 80.62 182 HIS A N 1
ATOM 1388 C CA . HIS A 1 182 ? 13.641 -6.582 -3.673 1.00 80.62 182 HIS A CA 1
ATOM 1389 C C . HIS A 1 182 ? 12.370 -7.351 -4.053 1.00 80.62 182 HIS A C 1
ATOM 1391 O O . HIS A 1 182 ? 11.590 -6.872 -4.875 1.00 80.62 182 HIS A O 1
ATOM 1397 N N . PRO A 1 183 ? 12.137 -8.547 -3.479 1.00 73.12 183 PRO A N 1
ATOM 1398 C CA . PRO A 1 183 ? 10.954 -9.348 -3.799 1.00 73.12 183 PRO A CA 1
ATOM 1399 C C . PRO A 1 183 ? 9.626 -8.582 -3.666 1.00 73.12 183 PRO A C 1
ATOM 1401 O O . PRO A 1 183 ? 8.734 -8.769 -4.487 1.00 73.12 183 PRO A O 1
ATOM 1404 N N . GLU A 1 184 ? 9.505 -7.682 -2.686 1.00 72.44 184 GLU A N 1
ATOM 1405 C CA . GLU A 1 184 ? 8.311 -6.861 -2.433 1.00 72.44 184 GLU A CA 1
ATOM 1406 C C . GLU A 1 184 ? 8.052 -5.740 -3.452 1.00 72.44 184 GLU A C 1
ATOM 1408 O O . GLU A 1 184 ? 7.004 -5.083 -3.394 1.00 72.44 184 GLU A O 1
ATOM 1413 N N . ASP A 1 185 ? 8.986 -5.503 -4.377 1.00 84.62 185 ASP A N 1
ATOM 1414 C CA . ASP A 1 185 ? 8.781 -4.542 -5.457 1.00 84.62 185 ASP A CA 1
ATOM 1415 C C . ASP A 1 185 ? 7.715 -5.028 -6.441 1.00 84.62 185 ASP A C 1
ATOM 1417 O O . ASP A 1 185 ? 7.092 -4.208 -7.112 1.00 84.62 185 ASP A O 1
ATOM 1421 N N . TRP A 1 186 ? 7.478 -6.343 -6.525 1.00 88.56 186 TRP A N 1
ATOM 1422 C CA . TRP A 1 186 ? 6.436 -6.904 -7.375 1.00 88.56 186 TRP A CA 1
ATOM 1423 C C . TRP A 1 186 ? 5.218 -7.320 -6.569 1.00 88.56 186 TRP A C 1
ATOM 1425 O O . TRP A 1 186 ? 5.291 -8.151 -5.668 1.00 88.56 186 TRP A O 1
ATOM 1435 N N . VAL A 1 187 ? 4.063 -6.790 -6.957 1.00 87.69 187 VAL A N 1
ATOM 1436 C CA . VAL A 1 187 ? 2.766 -7.150 -6.379 1.00 87.69 187 VAL A CA 1
ATOM 1437 C C . VAL A 1 187 ? 1.809 -7.433 -7.531 1.00 87.69 187 VAL A C 1
ATOM 1439 O O . VAL A 1 187 ? 1.811 -6.706 -8.518 1.00 87.69 187 VAL A O 1
ATOM 1442 N N . TYR A 1 188 ? 1.050 -8.531 -7.462 1.00 88.81 188 TYR A N 1
ATOM 1443 C CA . TYR A 1 188 ? 0.205 -9.021 -8.570 1.00 88.81 188 TYR A CA 1
ATOM 1444 C C . TYR A 1 188 ? 0.943 -9.155 -9.915 1.00 88.81 188 TYR A C 1
ATOM 1446 O O . TYR A 1 188 ? 0.369 -8.956 -10.980 1.00 88.81 188 TYR A O 1
ATOM 1454 N N . GLY A 1 189 ? 2.242 -9.461 -9.883 1.00 88.62 189 GLY A N 1
ATOM 1455 C CA . GLY A 1 189 ? 3.044 -9.611 -11.096 1.00 88.62 189 GLY A CA 1
ATOM 1456 C C . GLY A 1 189 ? 3.524 -8.299 -11.734 1.00 88.62 189 GLY A C 1
ATOM 1457 O O . GLY A 1 189 ? 4.279 -8.360 -12.705 1.00 88.62 189 GLY A O 1
ATOM 1458 N N . VAL A 1 190 ? 3.202 -7.128 -11.178 1.00 94.50 190 VAL A N 1
ATOM 1459 C CA . VAL A 1 190 ? 3.659 -5.825 -11.691 1.00 94.50 190 VAL A CA 1
ATOM 1460 C C . VAL A 1 190 ? 4.658 -5.157 -10.752 1.00 94.50 190 VAL A C 1
ATOM 1462 O O . VAL A 1 190 ? 4.576 -5.337 -9.540 1.00 94.50 190 VAL A O 1
ATOM 1465 N N . LEU A 1 191 ? 5.611 -4.402 -11.308 1.00 96.31 191 LEU A N 1
ATOM 1466 C CA . LEU A 1 191 ? 6.556 -3.614 -10.519 1.00 96.31 191 LEU A CA 1
ATOM 1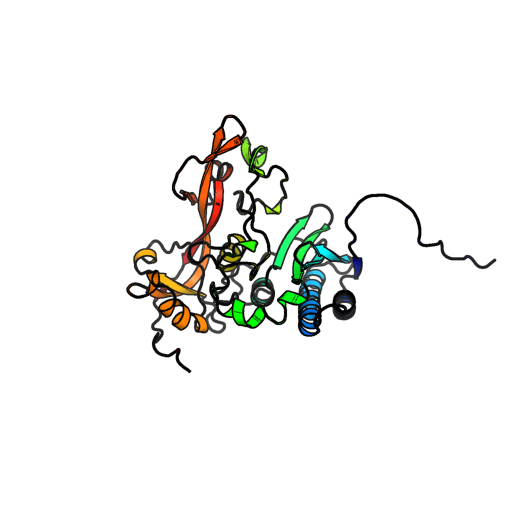467 C C . LEU A 1 191 ? 5.832 -2.397 -9.932 1.00 96.31 191 LEU A C 1
ATOM 1469 O O . LEU A 1 191 ? 5.318 -1.571 -10.680 1.00 96.31 191 LEU A O 1
ATOM 1473 N N . ARG A 1 192 ? 5.789 -2.265 -8.611 1.00 96.00 192 ARG A N 1
ATOM 1474 C CA . ARG A 1 192 ? 5.118 -1.169 -7.908 1.00 96.00 192 ARG A CA 1
ATOM 1475 C C . ARG A 1 192 ? 6.090 -0.024 -7.631 1.00 96.00 192 ARG A C 1
ATOM 1477 O O . ARG A 1 192 ? 7.198 -0.252 -7.152 1.00 96.00 192 ARG A O 1
ATOM 1484 N N . ALA A 1 193 ? 5.651 1.209 -7.873 1.00 95.69 193 ALA A N 1
ATOM 1485 C CA . ALA A 1 193 ? 6.434 2.408 -7.614 1.00 95.69 193 ALA A CA 1
ATOM 1486 C C . ALA A 1 193 ? 6.803 2.539 -6.129 1.00 95.69 193 ALA A C 1
ATOM 1488 O O . ALA A 1 193 ? 5.949 2.505 -5.235 1.00 95.69 193 ALA A O 1
ATOM 1489 N N . ARG A 1 194 ? 8.099 2.727 -5.870 1.00 91.19 194 ARG A N 1
ATOM 1490 C CA . ARG A 1 194 ? 8.639 2.987 -4.536 1.00 91.19 194 ARG A CA 1
ATOM 1491 C C . ARG A 1 194 ? 8.325 4.414 -4.101 1.00 91.19 194 ARG A C 1
ATOM 1493 O O . ARG A 1 194 ? 8.326 5.339 -4.908 1.00 91.19 194 ARG A O 1
ATOM 1500 N N . HIS A 1 195 ? 8.135 4.584 -2.803 1.00 86.31 195 HIS A N 1
ATOM 1501 C CA . HIS A 1 195 ? 8.122 5.875 -2.128 1.00 86.31 195 HIS A CA 1
ATOM 1502 C C . HIS A 1 195 ? 8.928 5.755 -0.840 1.00 86.31 195 HIS A C 1
ATOM 1504 O O . HIS A 1 195 ? 8.977 4.681 -0.236 1.00 86.31 195 HIS A O 1
ATOM 1510 N N . ALA A 1 196 ? 9.549 6.854 -0.420 1.00 78.31 196 ALA A N 1
ATOM 1511 C CA . ALA A 1 196 ? 10.119 6.926 0.912 1.00 78.31 196 ALA A CA 1
ATOM 1512 C C . ALA A 1 196 ? 8.993 7.038 1.938 1.00 78.31 196 ALA A C 1
ATOM 1514 O O . ALA A 1 196 ? 7.926 7.586 1.673 1.00 78.31 196 ALA A O 1
ATOM 1515 N N . ILE A 1 197 ? 9.262 6.523 3.129 1.00 73.19 197 ILE A N 1
ATOM 1516 C CA . ILE A 1 197 ? 8.321 6.530 4.235 1.00 73.19 197 ILE A CA 1
ATOM 1517 C C . ILE A 1 197 ? 8.627 7.751 5.102 1.00 73.19 197 ILE A C 1
ATOM 1519 O O . ILE A 1 197 ? 9.445 7.693 6.019 1.00 73.19 197 ILE A O 1
ATOM 1523 N N . ALA A 1 198 ? 8.035 8.883 4.730 1.00 70.94 198 ALA A N 1
ATOM 1524 C CA . ALA A 1 198 ? 8.333 10.188 5.316 1.00 70.94 198 ALA A CA 1
ATOM 1525 C C . ALA A 1 198 ? 7.102 11.114 5.311 1.00 70.94 198 ALA A C 1
ATOM 1527 O O . ALA A 1 198 ? 7.198 12.312 5.020 1.00 70.94 198 ALA A O 1
ATOM 1528 N N . ARG A 1 199 ? 5.919 10.572 5.618 1.00 79.00 199 ARG A N 1
ATOM 1529 C CA . ARG A 1 199 ? 4.676 11.352 5.682 1.00 79.00 199 ARG A CA 1
ATOM 1530 C C . ARG A 1 199 ? 4.831 12.507 6.669 1.00 79.00 199 ARG A C 1
ATOM 1532 O O . ARG A 1 199 ? 5.251 12.301 7.799 1.00 79.00 199 ARG A O 1
ATOM 1539 N N . GLY A 1 200 ? 4.462 13.716 6.255 1.00 78.44 200 GLY A N 1
ATOM 1540 C CA . GLY A 1 200 ? 4.634 14.932 7.057 1.00 78.44 200 GLY A CA 1
ATOM 1541 C C . GLY A 1 200 ? 5.942 15.683 6.801 1.00 78.44 200 GLY A C 1
ATOM 1542 O O . GLY A 1 200 ? 6.056 16.845 7.184 1.00 78.44 200 GLY A O 1
ATOM 1543 N N . HIS A 1 201 ? 6.913 15.071 6.115 1.00 75.00 201 HIS A N 1
ATOM 1544 C CA . HIS A 1 201 ? 8.157 15.746 5.761 1.00 75.00 201 HIS A CA 1
ATOM 1545 C C . HIS A 1 201 ? 7.996 16.562 4.473 1.00 75.00 201 HIS A C 1
ATOM 1547 O O . HIS A 1 201 ? 7.730 16.038 3.388 1.00 75.00 201 HIS A O 1
ATOM 1553 N N . GLY A 1 202 ? 8.203 17.874 4.587 1.00 86.06 202 GLY A N 1
ATOM 1554 C CA . GLY A 1 202 ? 8.072 18.816 3.480 1.00 86.06 202 GLY A CA 1
ATOM 1555 C C . GLY A 1 202 ? 6.627 19.267 3.265 1.00 86.06 202 GLY A C 1
ATOM 1556 O O . GLY A 1 202 ? 5.951 19.633 4.222 1.00 86.06 202 GLY A O 1
ATOM 1557 N N . ARG A 1 203 ? 6.159 19.310 2.012 1.00 88.31 203 ARG A N 1
ATOM 1558 C CA . ARG A 1 203 ? 4.820 19.818 1.663 1.00 88.31 203 ARG A CA 1
ATOM 1559 C C . ARG A 1 203 ? 3.905 18.700 1.154 1.00 88.31 203 ARG A C 1
ATOM 1561 O O . ARG A 1 203 ? 4.385 17.854 0.395 1.00 88.31 203 ARG A O 1
ATOM 1568 N N . PRO A 1 204 ? 2.604 18.710 1.503 1.00 90.00 204 PRO A N 1
ATOM 1569 C CA . PRO A 1 204 ? 1.632 17.798 0.912 1.00 90.00 204 PRO A CA 1
ATOM 1570 C C . PRO A 1 204 ? 1.456 18.106 -0.580 1.00 90.00 204 PRO A C 1
ATOM 1572 O O . PRO A 1 204 ? 1.384 19.265 -0.994 1.00 90.00 204 PRO A O 1
ATOM 1575 N N . GLN A 1 205 ? 1.378 17.062 -1.396 1.00 91.25 205 GLN A N 1
ATOM 1576 C CA . GLN A 1 205 ? 1.211 17.143 -2.841 1.00 91.25 205 GLN A CA 1
ATOM 1577 C C . GLN A 1 205 ? -0.198 16.672 -3.205 1.00 91.25 205 GLN A C 1
ATOM 1579 O O . GLN A 1 205 ? -0.404 15.508 -3.511 1.00 91.25 205 GLN A O 1
ATOM 1584 N N . PHE A 1 206 ? -1.182 17.577 -3.188 1.00 86.00 206 PHE A N 1
ATOM 1585 C CA . PHE A 1 206 ? -2.599 17.244 -3.432 1.00 86.00 206 PHE A CA 1
ATOM 1586 C C . PHE A 1 206 ? -2.884 16.597 -4.797 1.00 86.00 206 PHE A C 1
ATOM 1588 O O . PHE A 1 206 ? -3.881 15.901 -4.945 1.00 86.00 206 PHE A O 1
ATOM 1595 N N . HIS A 1 207 ? -2.002 16.795 -5.777 1.00 85.50 207 HIS A N 1
ATOM 1596 C CA . HIS A 1 207 ? -2.082 16.166 -7.097 1.00 85.50 207 HIS A CA 1
ATOM 1597 C C . HIS A 1 207 ? -1.387 14.795 -7.159 1.00 85.50 207 HIS A C 1
ATOM 1599 O O . HIS A 1 207 ? -1.324 14.194 -8.227 1.00 85.50 207 HIS A O 1
ATOM 1605 N N . ARG A 1 208 ? -0.806 14.315 -6.049 1.00 89.94 208 ARG A N 1
ATOM 1606 C CA . ARG A 1 208 ? -0.093 13.038 -5.982 1.00 89.94 208 ARG A CA 1
ATOM 1607 C C . ARG A 1 208 ? -0.609 12.171 -4.855 1.00 89.94 208 ARG A C 1
ATOM 1609 O O . ARG A 1 208 ? -0.731 12.572 -3.697 1.00 89.94 208 ARG A O 1
ATOM 1616 N N . VAL A 1 209 ? -0.816 10.921 -5.216 1.00 92.25 209 VAL A N 1
ATOM 1617 C CA . VAL A 1 209 ? -1.202 9.868 -4.300 1.00 92.25 209 VAL A CA 1
ATOM 1618 C C . VAL A 1 209 ? 0.036 9.041 -3.969 1.00 92.25 209 VAL A C 1
ATOM 1620 O O . VAL A 1 209 ? 0.839 8.731 -4.843 1.00 92.25 209 VAL A O 1
ATOM 1623 N N . HIS A 1 210 ? 0.218 8.696 -2.698 1.00 94.31 210 HIS A N 1
ATOM 1624 C CA . HIS A 1 210 ? 1.321 7.841 -2.281 1.00 94.31 210 HIS A CA 1
ATOM 1625 C C . HIS A 1 210 ? 1.001 6.379 -2.605 1.00 94.31 210 HIS A C 1
ATOM 1627 O O . HIS A 1 210 ? 0.135 5.786 -1.954 1.00 94.31 210 HIS A O 1
ATOM 1633 N N . THR A 1 211 ? 1.733 5.786 -3.554 1.00 94.50 211 THR A N 1
ATOM 1634 C CA . THR A 1 211 ? 1.467 4.446 -4.116 1.00 94.50 211 THR A CA 1
ATOM 1635 C C . THR A 1 211 ? 1.180 3.400 -3.037 1.00 94.50 211 THR A C 1
ATOM 1637 O O . THR A 1 211 ? 0.106 2.804 -3.014 1.00 94.50 211 THR A O 1
ATOM 1640 N N . LEU A 1 212 ? 2.074 3.236 -2.053 1.00 89.69 212 LEU A N 1
ATOM 1641 C CA . LEU A 1 212 ? 1.885 2.231 -0.998 1.00 89.69 212 LEU A CA 1
ATOM 1642 C C . LEU A 1 212 ? 0.620 2.472 -0.157 1.00 89.69 212 LEU A C 1
ATOM 1644 O O . LEU A 1 212 ? -0.055 1.521 0.222 1.00 89.69 212 LEU A O 1
ATOM 1648 N N . ARG A 1 213 ? 0.284 3.733 0.140 1.00 91.88 213 ARG A N 1
ATOM 1649 C CA . ARG A 1 213 ? -0.868 4.067 0.990 1.00 91.88 213 ARG A CA 1
ATOM 1650 C C . ARG A 1 213 ? -2.171 3.879 0.217 1.00 91.88 213 ARG A C 1
ATOM 1652 O O . ARG A 1 213 ? -3.128 3.364 0.780 1.00 91.88 213 ARG A O 1
ATOM 1659 N N . GLN A 1 214 ? -2.177 4.196 -1.078 1.00 95.44 214 GLN A N 1
ATOM 1660 C CA . GLN A 1 214 ? -3.295 3.922 -1.982 1.00 95.44 214 GLN A CA 1
ATOM 1661 C C . GLN A 1 214 ? -3.577 2.429 -2.082 1.00 95.44 214 GLN A C 1
ATOM 1663 O O . GLN A 1 214 ? -4.696 2.013 -1.802 1.00 95.44 214 GLN A O 1
ATOM 1668 N N . TRP A 1 215 ? -2.556 1.622 -2.372 1.00 94.06 215 TRP A N 1
ATOM 1669 C CA . TRP A 1 215 ? -2.703 0.172 -2.473 1.00 94.06 215 TRP A CA 1
ATOM 1670 C C . TRP A 1 215 ? -3.217 -0.419 -1.161 1.00 94.06 215 TRP A C 1
ATOM 1672 O O . TRP A 1 215 ? -4.178 -1.181 -1.170 1.00 94.06 215 TRP A O 1
ATOM 1682 N N . ARG A 1 216 ? -2.681 0.027 -0.017 1.00 88.50 216 ARG A N 1
ATOM 1683 C CA . ARG A 1 216 ? -3.185 -0.387 1.300 1.00 88.50 216 ARG A CA 1
ATOM 1684 C C . ARG A 1 216 ? -4.654 -0.013 1.503 1.00 88.50 216 ARG A C 1
ATOM 1686 O O . ARG A 1 216 ? -5.432 -0.834 1.981 1.00 88.50 216 ARG A O 1
ATOM 1693 N N . CYS A 1 217 ? -5.063 1.200 1.144 1.00 90.12 217 CYS A N 1
ATOM 1694 C CA . CYS A 1 217 ? -6.470 1.584 1.230 1.00 90.12 217 CYS A CA 1
ATOM 1695 C C . CYS A 1 217 ? -7.375 0.673 0.394 1.00 90.12 217 CYS A C 1
ATOM 1697 O O . CYS A 1 217 ? -8.448 0.297 0.862 1.00 90.12 217 CYS A O 1
ATOM 1699 N N . MET A 1 218 ? -6.923 0.282 -0.795 1.00 92.56 218 MET A N 1
ATOM 1700 C CA . MET A 1 218 ? -7.672 -0.588 -1.699 1.00 92.56 218 MET A CA 1
ATOM 1701 C C . MET A 1 218 ? -7.754 -2.034 -1.202 1.00 92.56 218 MET A C 1
ATOM 1703 O O . MET A 1 218 ? -8.841 -2.603 -1.135 1.00 92.56 218 MET A O 1
ATOM 1707 N N . GLU A 1 219 ? -6.624 -2.617 -0.808 1.00 86.25 219 GLU A N 1
ATOM 1708 C CA . GLU A 1 219 ? -6.523 -4.019 -0.383 1.00 86.25 219 GLU A CA 1
ATOM 1709 C C . GLU A 1 219 ? -7.177 -4.256 0.981 1.00 86.25 219 GLU A C 1
ATOM 1711 O O . GLU A 1 219 ? -7.900 -5.232 1.183 1.00 86.25 219 GLU A O 1
ATOM 1716 N N . TYR A 1 220 ? -6.964 -3.333 1.922 1.00 82.25 220 TYR A N 1
ATOM 1717 C CA . TYR A 1 220 ? -7.424 -3.472 3.305 1.00 82.25 220 TYR A CA 1
ATOM 1718 C C . TYR A 1 220 ? -8.693 -2.666 3.601 1.00 82.25 220 TYR A C 1
ATOM 1720 O O . TYR A 1 220 ? -9.103 -2.581 4.759 1.00 82.25 220 TYR A O 1
ATOM 1728 N N . ARG A 1 221 ? -9.336 -2.093 2.573 1.00 89.88 221 ARG A N 1
ATOM 1729 C CA . ARG A 1 221 ? -10.578 -1.306 2.685 1.00 89.88 221 ARG A CA 1
ATOM 1730 C C . ARG A 1 221 ? -10.455 -0.147 3.688 1.00 89.88 221 ARG A C 1
ATOM 1732 O O . ARG A 1 221 ? -11.335 0.075 4.522 1.00 89.88 221 ARG A O 1
ATOM 1739 N N . LEU A 1 222 ? -9.342 0.584 3.627 1.00 85.56 222 LEU A N 1
ATOM 1740 C CA . LEU A 1 222 ? -9.056 1.708 4.526 1.00 85.56 222 LEU A CA 1
ATOM 1741 C C . LEU A 1 222 ? -9.490 3.035 3.908 1.00 85.56 222 LEU A C 1
ATOM 1743 O O . LEU A 1 222 ? -9.364 3.264 2.709 1.00 85.56 222 LEU A O 1
ATOM 1747 N N . CYS A 1 223 ? -9.929 3.944 4.768 1.00 89.69 223 CYS A N 1
ATOM 1748 C CA . CYS A 1 223 ? -10.299 5.304 4.437 1.00 89.69 223 CYS A CA 1
ATOM 1749 C C . CYS A 1 223 ? -9.086 6.090 3.928 1.00 89.69 223 CYS A C 1
ATOM 1751 O O . CYS A 1 223 ? -8.115 6.280 4.660 1.00 89.69 223 CYS A O 1
ATOM 1753 N N . GLN A 1 224 ? -9.183 6.644 2.720 1.00 92.12 224 GLN A N 1
ATOM 1754 C CA . GLN A 1 224 ? -8.151 7.494 2.118 1.00 92.12 224 GLN A CA 1
ATOM 1755 C C . GLN A 1 224 ? -7.833 8.755 2.930 1.00 92.12 224 GLN A C 1
ATOM 1757 O O . GLN A 1 224 ? -6.781 9.364 2.744 1.00 92.12 224 GLN A O 1
ATOM 1762 N N . VAL A 1 225 ? -8.740 9.166 3.823 1.00 89.31 225 VAL A N 1
ATOM 1763 C CA . VAL A 1 225 ? -8.598 10.398 4.599 1.00 89.31 225 VAL A CA 1
ATOM 1764 C C . VAL A 1 225 ? -7.948 10.143 5.953 1.00 89.31 225 VAL A C 1
ATOM 1766 O O . VAL A 1 225 ? -6.964 10.796 6.277 1.00 89.31 225 VAL A O 1
ATOM 1769 N N . CYS A 1 226 ? -8.461 9.205 6.751 1.00 82.00 226 CYS A N 1
ATOM 1770 C CA . CYS A 1 226 ? -7.922 8.953 8.094 1.00 82.00 226 CYS A CA 1
ATOM 1771 C C . CYS A 1 226 ? -7.037 7.705 8.198 1.00 82.00 226 CYS A C 1
ATOM 1773 O O . CYS A 1 226 ? -6.443 7.491 9.247 1.00 82.00 226 CYS A O 1
ATOM 1775 N N . GLY A 1 227 ? -6.964 6.869 7.159 1.00 77.56 227 GLY A N 1
ATOM 1776 C CA . GLY A 1 227 ? -6.230 5.600 7.176 1.00 77.56 227 GLY A CA 1
ATOM 1777 C C . GLY A 1 227 ? -6.908 4.485 7.977 1.00 77.56 227 GLY A C 1
ATOM 1778 O O . GLY A 1 227 ? -6.421 3.360 7.972 1.00 77.56 227 GLY A O 1
ATOM 1779 N N . ARG A 1 228 ? -8.039 4.757 8.645 1.00 81.38 228 ARG A N 1
ATOM 1780 C CA . ARG A 1 228 ? -8.798 3.756 9.417 1.00 81.38 228 ARG A CA 1
ATOM 1781 C C . ARG A 1 228 ? -9.730 2.930 8.538 1.00 81.38 228 ARG A C 1
ATOM 1783 O O . ARG A 1 228 ? -9.998 3.333 7.415 1.00 81.38 228 ARG A O 1
ATOM 1790 N N . SER A 1 229 ? -10.245 1.808 9.044 1.00 82.25 229 SER A N 1
ATOM 1791 C CA . SER A 1 229 ? -11.225 0.990 8.312 1.00 82.25 229 SER A CA 1
ATOM 1792 C C . SER A 1 229 ? -12.374 1.848 7.765 1.00 82.25 229 SER A C 1
ATOM 1794 O O . SER A 1 229 ? -12.947 2.668 8.485 1.00 82.25 229 SER A O 1
ATOM 1796 N N . ALA A 1 230 ? -12.689 1.676 6.482 1.00 86.94 230 ALA A N 1
ATOM 1797 C CA . ALA A 1 230 ? -13.897 2.214 5.860 1.00 86.94 230 ALA A CA 1
ATOM 1798 C C . ALA A 1 230 ? -15.035 1.185 5.841 1.00 86.94 230 ALA A C 1
ATOM 1800 O O . ALA A 1 230 ? -16.074 1.432 5.231 1.00 86.94 230 ALA A O 1
ATOM 1801 N N . VAL A 1 231 ? -14.837 0.033 6.482 1.00 85.44 231 VAL A N 1
ATOM 1802 C CA . VAL A 1 231 ? -15.850 -1.008 6.589 1.00 85.44 231 VAL A CA 1
ATOM 1803 C C . VAL A 1 231 ? -16.801 -0.686 7.730 1.00 85.44 231 VAL A C 1
ATOM 1805 O O . VAL A 1 231 ? -16.377 -0.409 8.850 1.00 85.44 231 VAL A O 1
ATOM 1808 N N . ASP A 1 232 ? -18.085 -0.733 7.420 1.00 86.56 232 ASP A N 1
ATOM 1809 C CA . ASP A 1 232 ? -19.171 -0.655 8.375 1.00 86.56 232 ASP A CA 1
ATOM 1810 C C . ASP A 1 232 ? -19.154 -1.895 9.289 1.00 86.56 232 ASP A C 1
ATOM 1812 O O . ASP A 1 232 ? -19.178 -3.021 8.777 1.00 86.56 232 ASP A O 1
ATOM 1816 N N . PRO A 1 233 ? -19.065 -1.730 10.619 1.00 79.88 233 PRO A N 1
ATOM 1817 C CA . PRO A 1 233 ? -18.956 -2.861 11.535 1.00 79.88 233 PRO A CA 1
ATOM 1818 C C . PRO A 1 233 ? -20.243 -3.691 11.620 1.00 79.88 233 PRO A C 1
ATOM 1820 O O . PRO A 1 233 ? -20.154 -4.888 11.883 1.00 79.88 233 PRO A O 1
ATOM 1823 N N . ASP A 1 234 ? -21.407 -3.091 11.360 1.00 84.62 234 ASP A N 1
ATOM 1824 C CA . ASP A 1 234 ? -22.708 -3.747 11.512 1.00 84.62 234 ASP A CA 1
ATOM 1825 C C . ASP A 1 234 ? -23.078 -4.544 10.256 1.00 84.62 234 ASP A C 1
ATOM 1827 O O . ASP A 1 234 ? -23.616 -5.648 10.331 1.00 84.62 234 ASP A O 1
ATOM 1831 N N . THR A 1 235 ? -22.770 -3.996 9.078 1.00 90.38 235 THR A N 1
ATOM 1832 C CA . THR A 1 235 ? -23.148 -4.597 7.787 1.00 90.38 235 THR A CA 1
ATOM 1833 C C . THR A 1 235 ? -21.996 -5.291 7.062 1.00 90.38 235 THR A C 1
ATOM 1835 O O . THR A 1 235 ? -22.231 -6.031 6.105 1.00 90.38 235 THR A O 1
ATOM 1838 N N . GLY A 1 236 ? -20.746 -5.025 7.452 1.00 87.75 236 GLY A N 1
ATOM 1839 C CA . GLY A 1 236 ? -19.545 -5.509 6.763 1.00 87.75 236 GLY A CA 1
ATOM 1840 C C . GLY A 1 236 ? -19.287 -4.860 5.397 1.00 87.75 236 GLY A C 1
ATOM 1841 O O . GLY A 1 236 ? -18.347 -5.246 4.697 1.00 87.75 236 GLY A O 1
ATOM 1842 N N . ARG A 1 237 ? -20.098 -3.874 4.993 1.00 93.81 237 ARG A N 1
ATOM 1843 C CA . ARG A 1 237 ? -19.989 -3.187 3.697 1.00 93.81 237 ARG A CA 1
ATOM 1844 C C . ARG A 1 237 ? -18.965 -2.064 3.765 1.00 93.81 237 ARG A C 1
ATOM 1846 O O . ARG A 1 237 ? -18.777 -1.440 4.801 1.00 93.81 237 ARG A O 1
ATOM 1853 N N . THR A 1 238 ? -18.285 -1.787 2.658 1.00 94.50 238 THR A N 1
ATOM 1854 C CA . THR A 1 238 ? -17.252 -0.738 2.612 1.00 94.50 238 THR A CA 1
ATOM 1855 C C . THR A 1 238 ? -17.833 0.562 2.087 1.00 94.50 238 THR A C 1
ATOM 1857 O O . THR A 1 238 ? -18.440 0.548 1.020 1.00 94.50 238 THR A O 1
ATOM 1860 N N . TRP A 1 239 ? -17.607 1.668 2.794 1.00 95.06 239 TRP A N 1
ATOM 1861 C CA . TRP A 1 239 ? -18.031 3.008 2.392 1.00 95.06 239 TRP A CA 1
ATOM 1862 C C . TRP A 1 239 ? -17.104 3.629 1.343 1.00 95.06 239 TRP A C 1
ATOM 1864 O O . TRP A 1 239 ? -15.875 3.544 1.431 1.00 95.06 239 TRP A O 1
ATOM 1874 N N . TRP A 1 240 ? -17.710 4.289 0.363 1.00 93.56 240 TRP A N 1
ATOM 1875 C CA . TRP A 1 240 ? -17.054 4.891 -0.787 1.00 93.56 240 TRP A CA 1
ATOM 1876 C C . TRP A 1 240 ? -17.674 6.248 -1.116 1.00 93.56 240 TRP A C 1
ATOM 1878 O O . TRP A 1 240 ? -18.888 6.422 -1.047 1.00 93.56 240 TRP A O 1
ATOM 1888 N N . LEU A 1 241 ? -16.827 7.201 -1.501 1.00 91.50 241 LEU A N 1
ATOM 1889 C CA . LEU A 1 241 ? -17.235 8.480 -2.075 1.00 91.50 241 LEU A CA 1
ATOM 1890 C C . LEU A 1 241 ? -16.680 8.518 -3.497 1.00 91.50 241 LEU A C 1
ATOM 1892 O O . LEU A 1 241 ? -15.463 8.533 -3.675 1.00 91.50 241 LEU A O 1
ATOM 1896 N N . LEU A 1 242 ? -17.566 8.452 -4.488 1.00 88.12 242 LEU A N 1
ATOM 1897 C CA . LEU A 1 242 ? -17.211 8.301 -5.900 1.00 88.12 242 LEU A CA 1
ATOM 1898 C C . LEU A 1 242 ? -17.849 9.416 -6.717 1.00 88.12 242 LEU A C 1
ATOM 1900 O O . LEU A 1 242 ? -19.001 9.759 -6.470 1.00 88.12 242 LEU A O 1
ATOM 1904 N N . ALA A 1 243 ? -17.134 9.939 -7.711 1.00 78.75 243 ALA A N 1
ATOM 1905 C CA . ALA A 1 243 ? -17.7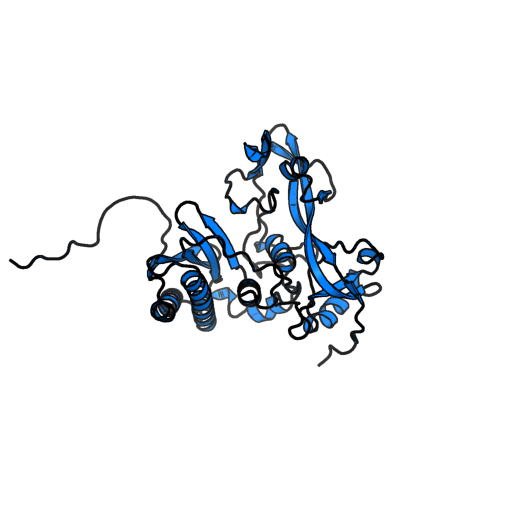32 10.801 -8.727 1.00 78.75 243 ALA A CA 1
ATOM 1906 C C . ALA A 1 243 ? -18.773 10.015 -9.555 1.00 78.75 243 ALA A C 1
ATOM 1908 O O . ALA A 1 243 ? -18.647 8.802 -9.739 1.00 78.75 243 ALA A O 1
ATOM 1909 N N . ALA A 1 244 ? -19.832 10.685 -10.019 1.00 63.00 244 ALA A N 1
ATOM 1910 C CA . ALA A 1 244 ? -20.967 10.045 -10.691 1.00 63.00 244 ALA A CA 1
ATOM 1911 C C . ALA A 1 244 ? -20.564 9.252 -11.949 1.00 63.00 244 ALA A C 1
ATOM 1913 O O . ALA A 1 244 ? -21.136 8.195 -12.222 1.00 63.00 244 ALA A O 1
ATOM 1914 N N . ASP A 1 245 ? -19.555 9.716 -12.683 1.00 58.94 245 ASP A N 1
ATOM 1915 C CA . ASP A 1 245 ? -19.001 9.074 -13.881 1.00 58.94 245 ASP A CA 1
ATOM 1916 C C . ASP A 1 245 ? -18.216 7.786 -13.576 1.00 58.94 245 ASP A C 1
ATOM 1918 O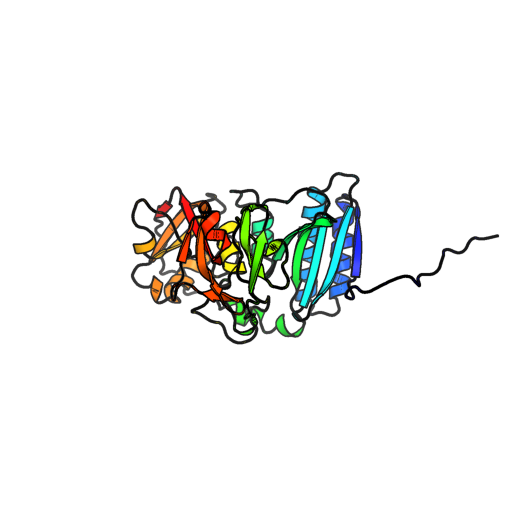 O . ASP A 1 245 ? -18.283 6.829 -14.349 1.00 58.94 245 ASP A O 1
ATOM 1922 N N . ALA A 1 246 ? -17.582 7.694 -12.402 1.00 54.34 246 ALA A N 1
ATOM 1923 C CA . ALA A 1 246 ? -16.943 6.473 -11.902 1.00 54.34 246 ALA A CA 1
ATOM 1924 C C . ALA A 1 246 ? -17.953 5.349 -11.576 1.00 54.34 246 ALA A C 1
ATOM 1926 O O . ALA A 1 246 ? -17.566 4.212 -11.306 1.00 54.34 246 ALA A O 1
ATOM 1927 N N . SER A 1 247 ? -19.256 5.654 -11.602 1.00 50.03 247 SER A N 1
ATOM 1928 C CA . SER A 1 247 ? -20.341 4.756 -11.197 1.00 50.03 247 SER A CA 1
ATOM 1929 C C . SER A 1 247 ? -21.331 4.399 -12.309 1.00 50.03 247 SER A C 1
ATOM 1931 O O . SER A 1 247 ? -22.457 3.999 -12.004 1.00 50.03 247 SER A O 1
ATOM 1933 N N . SER A 1 248 ? -20.942 4.499 -13.591 1.00 43.66 248 SER A N 1
ATOM 1934 C CA . SER A 1 248 ? -21.823 4.054 -14.684 1.00 43.66 248 SER A CA 1
ATOM 1935 C C . SER A 1 248 ? -22.366 2.630 -14.405 1.00 43.66 248 SER A C 1
ATOM 1937 O O . SER A 1 248 ? -21.589 1.736 -14.033 1.00 43.66 248 SER A O 1
ATOM 1939 N N . PRO A 1 249 ? -23.697 2.407 -14.493 1.00 35.97 249 PRO A N 1
ATOM 1940 C CA . PRO A 1 249 ? -24.311 1.146 -14.090 1.00 35.97 249 PRO A CA 1
ATOM 1941 C C . PRO A 1 249 ? -23.732 -0.020 -14.899 1.00 35.97 249 PRO A C 1
ATOM 1943 O O . PRO A 1 249 ? -23.984 -0.140 -16.094 1.00 35.97 249 PRO A O 1
ATOM 1946 N N . GLY A 1 250 ? -22.935 -0.868 -14.242 1.00 44.50 250 GLY A N 1
ATOM 1947 C CA . GLY A 1 250 ? -22.369 -2.087 -14.827 1.00 44.50 250 GLY A CA 1
ATOM 1948 C C . GLY A 1 250 ? -20.844 -2.203 -14.806 1.00 44.50 250 GLY A C 1
ATOM 1949 O O . GLY A 1 250 ? -20.353 -3.296 -15.068 1.00 44.50 250 GLY A O 1
ATOM 1950 N N . GLN A 1 251 ? -20.089 -1.146 -14.473 1.00 59.69 251 GLN A N 1
ATOM 1951 C CA . GLN A 1 251 ? -18.619 -1.228 -14.508 1.00 59.69 251 GLN A CA 1
ATOM 1952 C C . GLN A 1 251 ? -17.977 -1.350 -13.121 1.00 59.69 251 GLN A C 1
ATOM 1954 O O . GLN A 1 251 ? -17.156 -2.234 -12.920 1.00 59.69 251 GLN A O 1
ATOM 1959 N N . GLY A 1 252 ? -18.378 -0.555 -12.124 1.00 79.50 252 GLY A N 1
ATOM 1960 C CA . GLY A 1 252 ? -17.925 -0.748 -10.736 1.00 79.50 252 GLY A CA 1
ATOM 1961 C C . GLY A 1 252 ? -16.401 -0.737 -10.542 1.00 79.50 252 GLY A C 1
ATOM 1962 O O . GLY A 1 252 ? -15.927 -1.287 -9.558 1.00 79.50 252 GLY A O 1
ATOM 1963 N N . TYR A 1 253 ? -15.621 -0.155 -11.455 1.00 88.94 253 TYR A N 1
ATOM 1964 C CA . TYR A 1 253 ? -14.166 -0.073 -11.338 1.00 88.94 253 TYR A CA 1
ATOM 1965 C C . TYR A 1 253 ? -13.747 1.306 -10.847 1.00 88.94 253 TYR A C 1
ATOM 1967 O O . TYR A 1 253 ? -14.314 2.312 -11.260 1.00 88.94 253 TYR A O 1
ATOM 1975 N N . THR A 1 254 ? -12.739 1.368 -9.985 1.00 91.69 254 THR A N 1
ATOM 1976 C CA . THR A 1 254 ? -12.246 2.646 -9.461 1.00 91.69 254 THR A CA 1
ATOM 1977 C C . THR A 1 254 ? -10.814 2.530 -8.953 1.00 91.69 254 THR A C 1
ATOM 1979 O O . THR A 1 254 ? -10.410 1.493 -8.428 1.00 91.69 254 THR A O 1
ATOM 1982 N N . ASN A 1 255 ? -10.043 3.605 -9.110 1.00 92.75 255 ASN A N 1
ATOM 1983 C CA . ASN A 1 255 ? -8.725 3.816 -8.504 1.00 92.75 255 ASN A CA 1
ATOM 1984 C C . ASN A 1 255 ? -8.771 4.761 -7.286 1.00 92.75 255 ASN A C 1
ATOM 1986 O O . ASN A 1 255 ? -7.783 4.857 -6.550 1.00 92.75 255 ASN A O 1
ATOM 1990 N N . ALA A 1 256 ? -9.889 5.464 -7.062 1.00 92.06 256 ALA A N 1
ATOM 1991 C CA . ALA A 1 256 ? -10.109 6.209 -5.826 1.00 92.06 256 ALA A CA 1
ATOM 1992 C C . ALA A 1 256 ? -10.124 5.213 -4.655 1.00 92.06 256 ALA A C 1
ATOM 1994 O O . ALA A 1 256 ? -10.620 4.115 -4.853 1.00 92.06 256 ALA A O 1
ATOM 1995 N N . PRO A 1 257 ? -9.588 5.513 -3.464 1.00 94.25 257 PRO A N 1
ATOM 1996 C CA . PRO A 1 257 ? -9.730 4.607 -2.331 1.00 94.25 257 PRO A CA 1
ATOM 1997 C C . PRO A 1 257 ? -11.022 4.833 -1.522 1.00 94.25 257 PRO A C 1
ATOM 1999 O O . PRO A 1 257 ? -11.646 5.895 -1.623 1.00 94.25 257 PRO A O 1
ATOM 2002 N N . PRO A 1 258 ? -11.416 3.861 -0.673 1.00 95.00 258 PRO A N 1
ATOM 2003 C CA . PRO A 1 258 ? -12.578 3.977 0.207 1.00 95.00 258 PRO A CA 1
ATOM 2004 C C . PRO A 1 258 ? -12.565 5.243 1.069 1.00 95.00 258 PRO A C 1
ATOM 2006 O O . PRO A 1 258 ? -11.510 5.781 1.407 1.00 95.00 258 PRO A O 1
ATOM 2009 N N . THR A 1 259 ? -13.739 5.699 1.510 1.00 94.06 259 THR A N 1
ATOM 2010 C CA . THR A 1 259 ? -13.875 6.840 2.433 1.00 94.06 259 THR A CA 1
ATOM 2011 C C . THR A 1 259 ? -14.872 6.479 3.523 1.00 94.06 259 THR A C 1
ATOM 2013 O O . THR A 1 259 ? -16.038 6.251 3.228 1.00 94.06 259 THR A O 1
ATOM 2016 N N . CYS A 1 260 ? -14.427 6.404 4.783 1.00 90.00 260 CYS A N 1
ATOM 2017 C CA . CYS A 1 260 ? -15.315 6.039 5.890 1.00 90.00 260 CYS A CA 1
ATOM 2018 C C . CYS A 1 260 ? -16.406 7.096 6.115 1.00 90.00 260 CYS A C 1
ATOM 2020 O O . CYS A 1 260 ? -16.192 8.281 5.844 1.00 90.00 260 CYS A O 1
ATOM 2022 N N . ARG A 1 261 ? -17.536 6.666 6.689 1.00 90.50 261 ARG A N 1
ATOM 2023 C CA . ARG A 1 261 ? -18.706 7.505 6.991 1.00 90.50 261 ARG A CA 1
ATOM 2024 C C . ARG A 1 261 ? -18.345 8.830 7.674 1.00 90.50 261 ARG A C 1
ATOM 2026 O O . ARG A 1 261 ? -18.779 9.879 7.214 1.00 90.50 261 ARG A O 1
ATOM 2033 N N . ASP A 1 262 ? -17.474 8.795 8.682 1.00 88.00 262 ASP A N 1
ATOM 2034 C CA . ASP A 1 262 ? -17.049 9.990 9.433 1.00 88.00 262 ASP A CA 1
ATOM 2035 C C . ASP A 1 262 ? -16.235 10.985 8.593 1.00 88.00 262 ASP A C 1
ATOM 2037 O O . ASP A 1 262 ? -16.210 12.182 8.869 1.00 88.00 262 ASP A O 1
ATOM 2041 N N . CYS A 1 263 ? -15.509 10.498 7.583 1.00 89.56 263 CYS A N 1
ATOM 2042 C CA . CYS A 1 263 ? -14.655 11.334 6.742 1.00 89.56 263 CYS A CA 1
ATOM 2043 C C . CYS A 1 263 ? -15.353 11.830 5.477 1.00 89.56 263 CYS A C 1
ATOM 2045 O O . CYS A 1 263 ? -14.834 12.762 4.865 1.00 89.56 263 CYS A O 1
ATOM 2047 N N . ILE A 1 264 ? -16.490 11.244 5.090 1.00 90.75 264 ILE A N 1
ATOM 2048 C CA . ILE A 1 264 ? -17.231 11.608 3.875 1.00 90.75 264 ILE A CA 1
ATOM 2049 C C . ILE A 1 264 ? -17.579 13.105 3.839 1.00 90.75 264 ILE A C 1
ATOM 2051 O O . ILE A 1 264 ? -17.193 13.744 2.862 1.00 90.75 264 ILE A O 1
ATOM 2055 N N . PRO A 1 265 ? -18.180 13.711 4.885 1.00 87.19 265 PRO A N 1
ATOM 2056 C CA . PRO A 1 265 ? -18.517 15.138 4.851 1.00 87.19 265 PRO A CA 1
ATOM 2057 C C . PRO A 1 265 ? -17.301 16.067 4.676 1.00 87.19 265 PRO A C 1
ATOM 2059 O O . PRO A 1 265 ? -17.355 17.099 4.006 1.00 87.19 265 PRO A O 1
ATOM 2062 N N . ARG A 1 266 ? -16.160 15.696 5.270 1.00 85.50 266 ARG A N 1
ATOM 2063 C CA . ARG A 1 266 ? -14.907 16.447 5.114 1.00 85.50 266 ARG A CA 1
ATOM 2064 C C . ARG A 1 266 ? -14.324 16.263 3.712 1.00 85.50 266 ARG A C 1
ATOM 2066 O O . ARG A 1 266 ? -13.875 17.226 3.105 1.00 85.50 266 ARG A O 1
ATOM 2073 N N . ALA A 1 267 ? -14.326 15.040 3.190 1.00 85.62 267 ALA A N 1
ATOM 2074 C CA . ALA A 1 267 ? -13.792 14.745 1.864 1.00 85.62 267 ALA A CA 1
ATOM 2075 C C . ALA A 1 267 ? -14.574 15.464 0.755 1.00 85.62 267 ALA A C 1
ATOM 2077 O O . ALA A 1 267 ? -13.965 15.988 -0.175 1.00 85.62 267 ALA A O 1
ATOM 2078 N N . SER A 1 268 ? -15.901 15.536 0.880 1.00 82.06 268 SER A N 1
ATOM 2079 C CA . SER A 1 268 ? -16.761 16.209 -0.095 1.00 82.06 268 SER A CA 1
ATOM 2080 C C . SER A 1 268 ? -16.590 17.724 -0.122 1.00 82.06 268 SER A C 1
ATOM 2082 O O . SER A 1 268 ? -16.731 18.331 -1.174 1.00 82.06 268 SER A O 1
ATOM 2084 N N . THR A 1 269 ? -16.272 18.341 1.017 1.00 80.19 269 THR A N 1
ATOM 2085 C CA . THR A 1 269 ? -16.053 19.795 1.100 1.00 80.19 269 THR A CA 1
ATOM 2086 C C . THR A 1 269 ? -14.644 20.198 0.669 1.00 80.19 269 THR A C 1
ATOM 2088 O O . THR A 1 269 ? -14.453 21.269 0.102 1.00 80.19 269 THR A O 1
ATOM 2091 N N . GLN A 1 270 ? -13.647 19.347 0.922 1.00 76.81 270 GLN A N 1
ATOM 2092 C CA . GLN A 1 270 ? -12.241 19.660 0.650 1.00 76.81 270 GLN A CA 1
ATOM 2093 C C . GLN A 1 270 ? -11.779 19.308 -0.765 1.00 76.81 270 GLN A C 1
ATOM 2095 O O . GLN A 1 270 ? -10.729 19.796 -1.181 1.00 76.81 270 GLN A O 1
ATOM 2100 N N . CYS A 1 271 ? -12.502 18.453 -1.492 1.00 74.25 271 CYS A N 1
ATOM 2101 C CA . CYS A 1 271 ? -12.111 18.035 -2.833 1.00 74.25 271 CYS A CA 1
ATOM 2102 C C . CYS A 1 271 ? -12.975 18.730 -3.896 1.00 74.25 271 CYS A C 1
ATOM 2104 O O . CYS A 1 271 ? -14.132 18.345 -4.075 1.00 74.25 271 CYS A O 1
ATOM 2106 N N . PRO A 1 272 ? -12.422 19.695 -4.657 1.00 69.31 272 PRO A N 1
ATOM 2107 C CA . PRO A 1 272 ? -13.167 20.387 -5.708 1.00 69.31 272 PRO A CA 1
ATOM 2108 C C . PRO A 1 272 ? -13.742 19.434 -6.763 1.00 69.31 272 PRO A C 1
ATOM 2110 O O . PRO A 1 272 ? -14.826 19.668 -7.279 1.00 69.31 272 PRO A O 1
ATOM 2113 N N . GLN A 1 273 ? -13.048 18.324 -7.042 1.00 67.62 273 GLN A N 1
ATOM 2114 C CA . GLN A 1 273 ? -13.482 17.316 -8.018 1.00 67.62 273 GLN A CA 1
ATOM 2115 C C . GLN A 1 273 ? -14.712 16.511 -7.567 1.00 67.62 273 GLN A C 1
ATOM 2117 O O . GLN A 1 273 ? -15.309 15.816 -8.381 1.00 67.62 273 GLN A O 1
ATOM 2122 N N . LEU A 1 274 ? -15.086 16.584 -6.286 1.00 71.31 274 LEU A N 1
ATOM 2123 C CA . LEU A 1 274 ? -16.216 15.847 -5.714 1.00 71.31 274 LEU A CA 1
ATOM 2124 C C . LEU A 1 274 ? -17.440 16.736 -5.451 1.00 71.31 274 LEU A C 1
ATOM 2126 O O . LEU A 1 274 ? -18.491 16.209 -5.101 1.00 71.31 274 LEU A O 1
ATOM 2130 N N . HIS A 1 275 ? -17.320 18.056 -5.607 1.00 65.75 275 HIS A N 1
ATOM 2131 C CA . HIS A 1 275 ? -18.312 19.010 -5.109 1.00 65.75 275 HIS A CA 1
ATOM 2132 C C . HIS A 1 275 ? -19.691 18.872 -5.784 1.00 65.75 275 HIS A C 1
ATOM 2134 O O . HIS A 1 275 ? -20.707 18.953 -5.099 1.00 65.75 275 HIS A O 1
ATOM 2140 N N . ASP A 1 276 ? -19.733 18.585 -7.090 1.00 66.00 276 ASP A N 1
ATOM 2141 C CA . ASP A 1 276 ? -20.989 18.645 -7.861 1.00 66.00 276 ASP A CA 1
ATOM 2142 C C . ASP A 1 276 ? -21.486 17.283 -8.370 1.00 66.00 276 ASP A C 1
ATOM 2144 O O . ASP A 1 276 ? -22.636 17.152 -8.787 1.00 66.00 276 ASP A O 1
ATOM 2148 N N . THR A 1 277 ? -20.640 16.249 -8.345 1.00 72.81 277 THR A N 1
ATOM 2149 C CA . THR A 1 277 ? -20.956 14.944 -8.953 1.00 72.81 277 THR A CA 1
ATOM 2150 C C . THR A 1 277 ? -20.728 13.761 -8.025 1.00 72.81 277 THR A C 1
ATOM 2152 O O . THR A 1 277 ? -21.038 12.636 -8.411 1.00 72.81 277 THR A O 1
ATOM 2155 N N . ALA A 1 278 ? -20.193 13.955 -6.817 1.00 80.50 278 ALA A N 1
ATOM 2156 C CA . ALA A 1 278 ? -19.924 12.822 -5.946 1.00 80.50 278 ALA A CA 1
ATOM 2157 C C . ALA A 1 278 ? -21.202 12.248 -5.330 1.00 80.50 278 ALA A C 1
ATOM 2159 O O . ALA A 1 278 ? -22.076 12.968 -4.851 1.00 80.50 278 ALA A O 1
ATOM 2160 N N . ALA A 1 279 ? -21.278 10.923 -5.298 1.00 87.19 279 ALA A N 1
ATOM 2161 C CA . ALA A 1 279 ? -22.290 10.176 -4.581 1.00 87.19 279 ALA A CA 1
ATOM 2162 C C . ALA A 1 279 ? -21.628 9.216 -3.590 1.00 87.19 279 ALA A C 1
ATOM 2164 O O . ALA A 1 279 ? -20.520 8.705 -3.796 1.00 87.19 279 ALA A O 1
ATOM 2165 N N . VAL A 1 280 ? -22.331 8.991 -2.486 1.00 90.81 280 VAL A N 1
ATOM 2166 C CA . VAL A 1 280 ? -21.931 8.023 -1.474 1.00 90.81 280 VAL A CA 1
ATOM 2167 C C . VAL A 1 280 ? -22.438 6.652 -1.890 1.00 90.81 280 VAL A C 1
ATOM 2169 O O . VAL A 1 280 ? -23.607 6.478 -2.240 1.00 90.81 280 VAL A O 1
ATOM 2172 N N . TYR A 1 281 ? -21.549 5.672 -1.807 1.00 91.94 281 TYR A N 1
ATOM 2173 C CA . TYR A 1 281 ? -21.860 4.279 -2.056 1.00 91.94 281 TYR A CA 1
ATOM 2174 C C . TYR A 1 281 ? -21.371 3.384 -0.919 1.00 91.94 281 TYR A C 1
ATOM 2176 O O . TYR A 1 281 ? -20.403 3.698 -0.224 1.00 91.94 281 TYR A O 1
ATOM 2184 N N . SER A 1 282 ? -21.994 2.217 -0.788 1.00 93.44 282 SER A N 1
ATOM 2185 C CA . SER A 1 282 ? -21.445 1.080 -0.061 1.00 93.44 282 SER A CA 1
ATOM 2186 C C . SER A 1 282 ? -21.248 -0.112 -1.001 1.00 93.44 282 SER A C 1
ATOM 2188 O O . SER A 1 282 ? -22.114 -0.427 -1.821 1.00 93.44 282 SER A O 1
ATOM 2190 N N . ALA A 1 283 ? -20.123 -0.813 -0.884 1.00 93.06 283 ALA A N 1
ATOM 2191 C CA . ALA A 1 283 ? -19.813 -2.009 -1.670 1.00 93.06 283 ALA A CA 1
ATOM 2192 C C . ALA A 1 283 ? -19.788 -3.261 -0.783 1.00 93.06 283 ALA A C 1
ATOM 2194 O O . ALA A 1 283 ? -19.315 -3.214 0.355 1.00 93.06 283 ALA A O 1
ATOM 2195 N N . ALA A 1 284 ? -20.283 -4.385 -1.309 1.00 91.06 284 ALA A N 1
ATOM 2196 C CA . ALA A 1 284 ? -20.239 -5.675 -0.616 1.00 91.06 284 ALA A CA 1
ATOM 2197 C C . ALA A 1 284 ? -18.851 -6.326 -0.706 1.00 91.06 284 ALA A C 1
ATOM 2199 O O . ALA A 1 284 ? -18.406 -6.966 0.242 1.00 91.06 284 ALA A O 1
ATOM 2200 N N . ALA A 1 285 ? -18.165 -6.147 -1.837 1.00 88.81 285 ALA A N 1
ATOM 2201 C CA . ALA A 1 285 ? -16.820 -6.663 -2.062 1.00 88.81 285 ALA A CA 1
ATOM 2202 C C . ALA A 1 285 ? -15.981 -5.685 -2.891 1.00 88.81 285 ALA A C 1
ATOM 2204 O O . ALA A 1 285 ? -16.518 -4.853 -3.627 1.00 88.81 285 ALA A O 1
ATOM 2205 N N . CYS A 1 286 ? -14.664 -5.808 -2.743 1.00 90.81 286 CYS A N 1
ATOM 2206 C CA . CYS A 1 286 ? -13.641 -5.001 -3.393 1.00 90.81 286 CYS A CA 1
ATOM 2207 C C . CYS A 1 286 ? -12.497 -5.938 -3.789 1.00 90.81 286 CYS A C 1
ATOM 2209 O O . CYS A 1 286 ? -11.902 -6.573 -2.918 1.00 90.81 286 CYS A O 1
ATOM 2211 N N . GLU A 1 287 ? -12.225 -6.057 -5.087 1.00 90.94 287 GLU A N 1
ATOM 2212 C CA . GLU A 1 287 ? -11.245 -7.002 -5.631 1.00 90.94 287 GLU A CA 1
ATOM 2213 C C . GLU A 1 287 ? -10.246 -6.278 -6.541 1.00 90.94 287 GLU A C 1
ATOM 2215 O O . GLU A 1 287 ? -10.682 -5.531 -7.419 1.00 90.94 287 GLU A O 1
ATOM 2220 N N . PRO A 1 288 ? -8.926 -6.489 -6.380 1.00 94.06 288 PRO A N 1
ATOM 2221 C CA . PRO A 1 288 ? -7.928 -5.999 -7.328 1.00 94.06 288 PRO A CA 1
ATOM 2222 C C . PRO A 1 288 ? -8.272 -6.405 -8.767 1.00 94.06 288 PRO A C 1
ATOM 2224 O O . PRO A 1 288 ? -8.569 -7.569 -9.029 1.00 94.06 288 PRO A O 1
ATOM 2227 N N . TYR A 1 289 ? -8.234 -5.449 -9.694 1.00 94.25 289 TYR A N 1
ATOM 2228 C CA . TYR A 1 289 ? -8.625 -5.662 -11.090 1.00 94.25 289 TYR A CA 1
ATOM 2229 C C . TYR A 1 289 ? -7.537 -5.255 -12.081 1.00 94.25 289 TYR A C 1
ATOM 2231 O O . TYR A 1 289 ? -7.179 -6.020 -12.973 1.00 94.25 289 TYR A O 1
ATOM 2239 N N . ALA A 1 290 ? -7.007 -4.046 -11.933 1.00 96.06 290 ALA A N 1
ATOM 2240 C CA . ALA A 1 290 ? -6.021 -3.475 -12.839 1.00 96.06 290 ALA A CA 1
ATOM 2241 C C . ALA A 1 290 ? -5.068 -2.570 -12.061 1.00 96.06 290 ALA A C 1
ATOM 2243 O O . ALA A 1 290 ? -5.266 -2.306 -10.876 1.00 96.06 290 ALA A O 1
ATOM 2244 N N . VAL A 1 291 ? -4.051 -2.056 -12.737 1.00 96.88 291 VAL A N 1
ATOM 2245 C CA . VAL A 1 291 ? -3.216 -0.972 -12.224 1.00 96.88 291 VAL A CA 1
ATOM 2246 C C . VAL A 1 291 ? -3.226 0.204 -13.174 1.00 96.88 291 VAL A C 1
ATOM 2248 O O . VAL A 1 291 ? -3.339 0.028 -14.384 1.00 96.88 291 VAL A O 1
ATOM 2251 N N . LEU A 1 292 ? -3.079 1.396 -12.612 1.00 96.06 292 LEU A N 1
ATOM 2252 C CA . LEU A 1 292 ? -2.684 2.590 -13.338 1.00 96.06 292 LEU A CA 1
ATOM 2253 C C . LEU A 1 292 ? -1.178 2.769 -13.160 1.00 96.06 292 LEU A C 1
ATOM 2255 O O . LEU A 1 292 ? -0.678 2.746 -12.029 1.00 96.06 292 LEU A O 1
ATOM 2259 N N . GLY A 1 293 ? -0.449 2.911 -14.260 1.00 95.12 293 GLY A N 1
ATOM 2260 C CA . GLY A 1 293 ? 0.997 3.067 -14.213 1.00 95.12 293 GLY A CA 1
ATOM 2261 C C . GLY A 1 293 ? 1.622 3.533 -15.518 1.00 95.12 293 GLY A C 1
ATOM 2262 O O . GLY A 1 293 ? 0.954 3.700 -16.535 1.00 95.12 293 GLY A O 1
ATOM 2263 N N . THR A 1 294 ? 2.934 3.718 -15.484 1.00 95.44 294 THR A N 1
ATOM 2264 C CA . THR A 1 294 ? 3.719 4.106 -16.657 1.00 95.44 294 THR A CA 1
ATOM 2265 C C . THR A 1 294 ? 4.274 2.857 -17.337 1.00 95.44 294 THR A C 1
ATOM 2267 O O . THR A 1 294 ? 4.902 2.017 -16.688 1.00 95.44 294 THR A O 1
ATOM 2270 N N . ARG A 1 295 ? 4.059 2.715 -18.649 1.00 95.31 295 ARG A N 1
ATOM 2271 C CA . ARG A 1 295 ? 4.640 1.627 -19.453 1.00 95.31 295 ARG A CA 1
ATOM 2272 C C . ARG A 1 295 ? 6.027 2.007 -19.938 1.00 95.31 295 ARG A C 1
ATOM 2274 O O . ARG A 1 295 ? 6.241 3.134 -20.365 1.00 95.31 295 ARG A O 1
ATOM 2281 N N . PHE A 1 296 ? 6.943 1.050 -19.926 1.00 95.38 296 PHE A N 1
ATOM 2282 C CA . PHE A 1 296 ? 8.319 1.232 -20.365 1.00 95.38 296 PHE A CA 1
ATOM 2283 C C . PHE A 1 296 ? 8.671 0.291 -21.513 1.00 95.38 296 PHE A C 1
ATOM 2285 O O . PHE A 1 296 ? 8.163 -0.823 -21.618 1.00 95.38 296 PHE A O 1
ATOM 2292 N N . ILE A 1 297 ? 9.608 0.725 -22.344 1.00 93.94 297 ILE A N 1
ATOM 2293 C CA . ILE A 1 297 ? 10.295 -0.106 -23.332 1.00 93.94 297 ILE A CA 1
ATOM 2294 C C . ILE A 1 297 ? 11.802 -0.053 -23.091 1.00 93.94 297 ILE A C 1
ATOM 2296 O O . ILE A 1 297 ? 12.313 0.877 -22.464 1.00 93.94 297 ILE A O 1
ATOM 2300 N N . ALA A 1 298 ? 12.528 -1.061 -23.568 1.00 91.81 298 ALA A N 1
ATOM 2301 C CA . ALA A 1 298 ? 13.984 -1.032 -23.528 1.00 91.81 298 ALA A CA 1
ATOM 2302 C C . ALA A 1 298 ? 14.503 0.023 -24.519 1.00 91.81 298 ALA A C 1
ATOM 2304 O O . ALA A 1 298 ? 14.202 -0.049 -25.708 1.00 91.81 298 ALA A O 1
ATOM 2305 N N . GLY A 1 299 ? 15.280 0.988 -24.031 1.00 89.00 299 GLY A N 1
ATOM 2306 C CA . GLY A 1 299 ? 15.949 1.995 -24.847 1.00 89.00 299 GLY A CA 1
ATOM 2307 C C . GLY A 1 299 ? 17.460 2.007 -24.634 1.00 89.00 299 GLY A C 1
ATOM 2308 O O . GLY A 1 299 ? 18.012 1.300 -23.783 1.00 89.00 299 GLY A O 1
ATOM 2309 N N . VAL A 1 300 ? 18.147 2.836 -25.419 1.00 83.75 300 VAL A N 1
ATOM 2310 C CA . VAL A 1 300 ? 19.591 3.049 -25.281 1.00 83.75 300 VAL A CA 1
ATOM 2311 C C . VAL A 1 300 ? 19.855 3.739 -23.941 1.00 83.75 300 VAL A C 1
ATOM 2313 O O . VAL A 1 300 ? 19.428 4.868 -23.723 1.00 83.75 300 VAL A O 1
ATOM 2316 N N . GLY A 1 301 ? 20.539 3.048 -23.026 1.00 84.56 301 GLY A N 1
ATOM 2317 C CA . GLY A 1 301 ? 20.865 3.565 -21.690 1.00 84.56 301 GLY A CA 1
ATOM 2318 C C . GLY A 1 301 ? 19.864 3.218 -20.578 1.00 84.56 301 GLY A C 1
ATOM 2319 O O . GLY A 1 301 ? 20.137 3.521 -19.416 1.00 84.56 301 GLY A O 1
ATOM 2320 N N . GLY A 1 302 ? 18.752 2.538 -20.885 1.00 90.81 302 GLY A N 1
ATOM 2321 C CA . GLY A 1 302 ? 17.809 2.049 -19.875 1.00 90.81 302 GLY A CA 1
ATOM 2322 C C . GLY A 1 302 ? 16.344 2.053 -20.321 1.00 90.81 302 GLY A C 1
ATOM 2323 O O . GLY A 1 302 ? 16.055 2.237 -21.503 1.00 90.81 302 GLY A O 1
ATOM 2324 N N . PRO A 1 303 ? 15.405 1.817 -19.387 1.00 94.50 303 PRO A N 1
ATOM 2325 C CA . PRO A 1 303 ? 13.974 1.895 -19.658 1.00 94.50 303 PRO A CA 1
ATOM 2326 C C . PRO A 1 303 ? 13.552 3.303 -20.089 1.00 94.50 303 PRO A C 1
ATOM 2328 O O . PRO A 1 303 ? 13.911 4.282 -19.438 1.00 94.50 303 PRO A O 1
ATOM 2331 N N . VAL A 1 304 ? 12.750 3.390 -21.149 1.00 94.31 304 VAL A N 1
ATOM 2332 C CA . VAL A 1 304 ? 12.173 4.636 -21.674 1.00 94.31 304 VAL A CA 1
ATOM 2333 C C . VAL A 1 304 ? 10.648 4.555 -21.554 1.00 94.31 304 VAL A C 1
ATOM 2335 O O . VAL A 1 304 ? 10.090 3.523 -21.937 1.00 94.31 304 VAL A O 1
ATOM 2338 N N . PRO A 1 305 ? 9.965 5.575 -21.004 1.00 93.75 305 PRO A N 1
ATOM 2339 C CA . PRO A 1 305 ? 8.507 5.575 -20.912 1.00 93.75 305 PRO A CA 1
ATOM 2340 C C . PRO A 1 305 ? 7.878 5.613 -22.313 1.00 93.75 305 PRO A C 1
ATOM 2342 O O . PRO A 1 305 ? 8.337 6.347 -23.184 1.00 93.75 305 PRO A O 1
ATOM 2345 N N . LEU A 1 306 ? 6.849 4.794 -22.532 1.00 88.19 306 LEU A N 1
ATOM 2346 C CA . LEU A 1 306 ? 6.163 4.637 -23.820 1.00 88.19 306 LEU A CA 1
ATOM 2347 C C . LEU A 1 306 ? 5.045 5.670 -24.030 1.00 88.19 306 LEU A C 1
ATOM 2349 O O . LEU A 1 306 ? 4.725 5.999 -25.167 1.00 88.19 306 LEU A O 1
ATOM 2353 N N . GLU A 1 307 ? 4.435 6.152 -22.949 1.00 79.44 307 GLU A N 1
ATOM 2354 C CA . GLU A 1 307 ? 3.235 6.991 -22.974 1.00 79.44 307 GLU A CA 1
ATOM 2355 C C . GLU A 1 307 ? 3.462 8.245 -22.112 1.00 79.44 307 GLU A C 1
ATOM 2357 O O . GLU A 1 307 ? 4.096 8.167 -21.058 1.00 79.44 307 GLU A O 1
ATOM 2362 N N . GLU A 1 308 ? 2.941 9.401 -22.548 1.00 65.44 308 GLU A N 1
ATOM 2363 C CA . GLU A 1 308 ? 2.882 10.622 -21.718 1.00 65.44 308 GLU A CA 1
ATOM 2364 C C . GLU A 1 308 ? 1.791 10.531 -20.636 1.00 65.44 308 GLU A C 1
ATOM 2366 O O . GLU A 1 308 ? 1.807 11.281 -19.659 1.00 65.44 308 GLU A O 1
ATOM 2371 N N . HIS A 1 309 ? 0.842 9.605 -20.803 1.00 68.69 309 HIS A N 1
ATOM 2372 C CA . HIS A 1 309 ? -0.284 9.389 -19.902 1.00 68.69 309 HIS A CA 1
ATOM 2373 C C . HIS A 1 309 ? -0.182 8.047 -19.173 1.00 68.69 309 HIS A C 1
ATOM 2375 O O . HIS A 1 309 ? 0.473 7.109 -19.624 1.00 68.69 309 HIS A O 1
ATOM 2381 N N . THR A 1 310 ? -0.855 7.961 -18.027 1.00 82.00 310 THR A N 1
ATOM 2382 C CA . THR A 1 310 ? -0.915 6.749 -17.211 1.00 82.00 310 THR A CA 1
ATOM 2383 C C . THR A 1 310 ? -1.777 5.680 -17.890 1.00 82.00 310 THR A C 1
ATOM 2385 O O . THR A 1 310 ? -2.963 5.894 -18.136 1.00 82.00 310 THR A O 1
ATOM 2388 N N . ALA A 1 311 ? -1.198 4.508 -18.142 1.00 88.19 311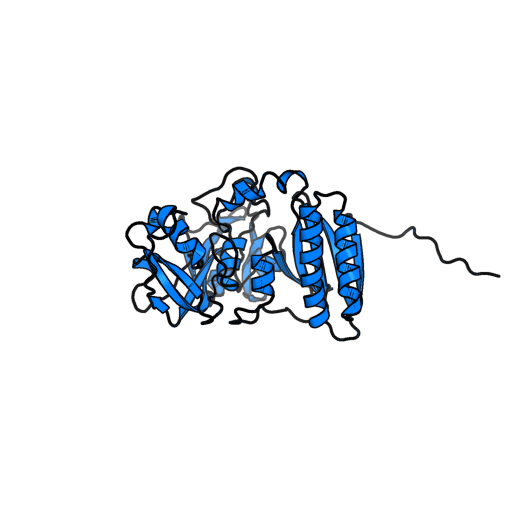 ALA A N 1
ATOM 2389 C CA . ALA A 1 311 ? -1.876 3.363 -18.734 1.00 88.19 311 ALA A CA 1
ATOM 2390 C C . ALA A 1 311 ? -2.673 2.587 -17.680 1.00 88.19 311 ALA A C 1
ATOM 2392 O O . ALA A 1 311 ? -2.143 2.281 -16.608 1.00 88.19 311 ALA A O 1
ATOM 2393 N N . GLN A 1 312 ? -3.903 2.181 -18.010 1.00 93.50 312 GLN A N 1
ATOM 2394 C CA . GLN A 1 312 ? -4.635 1.172 -17.243 1.00 93.50 312 GLN A CA 1
ATOM 2395 C C . GLN A 1 312 ? -4.345 -0.226 -17.789 1.00 93.50 312 GLN A C 1
ATOM 2397 O O . GLN A 1 312 ? -4.671 -0.528 -18.935 1.00 93.50 312 GLN A O 1
ATOM 2402 N N . VAL A 1 313 ? -3.764 -1.095 -16.962 1.00 94.19 313 VAL A N 1
ATOM 2403 C CA . VAL A 1 313 ? -3.372 -2.455 -17.355 1.00 94.19 313 VAL A CA 1
ATOM 2404 C C . VAL A 1 313 ? -4.043 -3.483 -16.438 1.00 94.19 313 VAL A C 1
ATOM 2406 O O . VAL A 1 313 ? -3.774 -3.471 -15.234 1.00 94.19 313 VAL A O 1
ATOM 2409 N N . PRO A 1 314 ? -4.918 -4.360 -16.967 1.00 95.62 314 PRO A N 1
ATOM 2410 C CA . PRO A 1 314 ? -5.526 -5.452 -16.205 1.00 95.62 314 PRO A CA 1
ATOM 2411 C C . PRO A 1 314 ? -4.495 -6.379 -15.549 1.00 95.62 314 PRO A C 1
ATOM 2413 O O . PRO A 1 314 ? -3.438 -6.648 -16.122 1.00 95.62 314 PRO A O 1
ATOM 2416 N N . LEU A 1 315 ? -4.809 -6.891 -14.355 1.00 94.81 315 LEU A N 1
ATOM 2417 C CA . LEU A 1 315 ? -3.908 -7.764 -13.592 1.00 94.81 315 LEU A CA 1
ATOM 2418 C C . LEU A 1 315 ? -3.726 -9.162 -14.214 1.00 94.81 315 LEU A C 1
ATOM 2420 O O . LEU A 1 315 ? -2.767 -9.856 -13.890 1.00 94.81 315 LEU A O 1
ATOM 2424 N N . ASP A 1 316 ? -4.614 -9.573 -15.117 1.00 92.38 316 ASP A N 1
ATOM 2425 C CA . ASP A 1 316 ? -4.505 -10.816 -15.890 1.00 92.38 316 ASP A CA 1
ATOM 2426 C C . ASP A 1 316 ? -3.694 -10.651 -17.192 1.00 92.38 316 ASP A C 1
ATOM 2428 O O . ASP A 1 316 ? -3.305 -11.635 -17.827 1.00 92.38 316 ASP A O 1
ATOM 2432 N N . ALA A 1 317 ? -3.343 -9.418 -17.571 1.00 92.12 317 ALA A N 1
ATOM 2433 C CA . ALA A 1 317 ? -2.516 -9.119 -18.734 1.00 92.12 317 ALA A CA 1
ATOM 2434 C C . ALA A 1 317 ? -1.015 -9.289 -18.422 1.00 92.12 317 ALA A C 1
ATOM 2436 O O . ALA A 1 317 ? -0.214 -8.374 -18.625 1.00 92.12 317 ALA A O 1
ATOM 2437 N N . PHE A 1 318 ? -0.606 -10.474 -17.949 1.00 86.19 318 PHE A N 1
ATOM 2438 C CA . PHE A 1 318 ? 0.729 -10.746 -17.385 1.00 86.19 318 PHE A CA 1
ATOM 2439 C C . PHE A 1 318 ? 1.907 -10.269 -18.250 1.00 86.19 318 PHE A C 1
ATOM 2441 O O . PHE A 1 318 ? 2.896 -9.750 -17.733 1.00 86.19 318 PHE A O 1
ATOM 2448 N N . ARG A 1 319 ? 1.804 -10.397 -19.581 1.00 88.56 319 ARG A N 1
ATOM 2449 C CA . ARG A 1 319 ? 2.846 -9.920 -20.509 1.00 88.56 319 ARG A CA 1
ATOM 2450 C C . ARG A 1 319 ? 2.958 -8.396 -20.541 1.00 88.56 319 ARG A C 1
ATOM 2452 O O . ARG A 1 319 ? 4.063 -7.882 -20.661 1.00 88.56 319 ARG A O 1
ATOM 2459 N N . ALA A 1 320 ? 1.840 -7.681 -20.432 1.00 91.12 320 ALA A N 1
ATOM 2460 C CA . ALA A 1 320 ? 1.833 -6.223 -20.388 1.00 91.12 320 ALA A CA 1
ATOM 2461 C C . ALA A 1 320 ? 2.351 -5.701 -19.039 1.00 91.12 320 ALA A C 1
ATOM 2463 O O . ALA A 1 320 ? 3.127 -4.751 -19.014 1.00 91.12 320 ALA A O 1
ATOM 2464 N N . LEU A 1 321 ? 1.998 -6.359 -17.927 1.00 94.00 321 LEU A N 1
ATOM 2465 C CA . LEU A 1 321 ? 2.476 -5.990 -16.586 1.00 94.00 321 LEU A CA 1
ATOM 2466 C C . LEU A 1 321 ? 3.999 -6.070 -16.450 1.00 94.00 321 LEU A C 1
ATOM 2468 O O . LEU A 1 321 ? 4.587 -5.319 -15.673 1.00 94.00 321 LEU A O 1
ATOM 2472 N N . ALA A 1 322 ? 4.650 -6.940 -17.228 1.00 94.19 322 ALA A N 1
ATOM 2473 C CA . ALA A 1 322 ? 6.100 -7.092 -17.216 1.00 94.19 322 ALA A CA 1
ATOM 2474 C C . ALA A 1 322 ? 6.851 -5.799 -17.572 1.00 94.19 322 ALA A C 1
ATOM 2476 O O . ALA A 1 322 ? 8.041 -5.704 -17.283 1.00 94.19 322 AL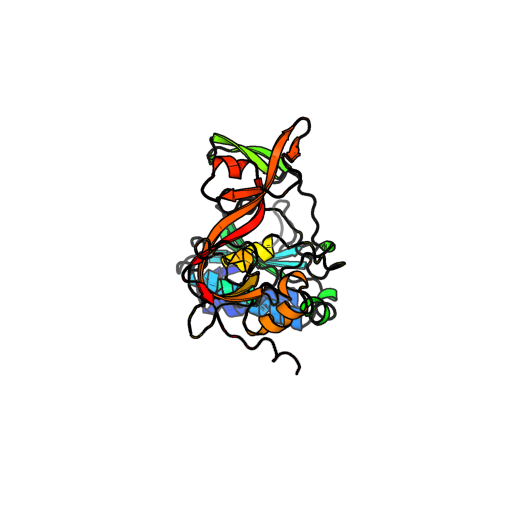A A O 1
ATOM 2477 N N . THR A 1 323 ? 6.189 -4.808 -18.175 1.00 95.12 323 THR A N 1
ATOM 2478 C CA . THR A 1 323 ? 6.810 -3.543 -18.581 1.00 95.12 323 THR A CA 1
ATOM 2479 C C . THR A 1 323 ? 6.221 -2.310 -17.895 1.00 95.12 323 THR A C 1
ATOM 2481 O O . THR A 1 323 ? 6.531 -1.187 -18.287 1.00 95.12 323 THR A O 1
ATOM 2484 N N . VAL A 1 324 ? 5.386 -2.492 -16.871 1.00 96.44 324 VAL A N 1
ATOM 2485 C CA . VAL A 1 324 ? 4.662 -1.405 -16.193 1.00 96.44 324 VAL A CA 1
ATOM 2486 C C . VAL A 1 324 ? 5.301 -1.086 -14.844 1.00 96.44 324 VAL A C 1
ATOM 2488 O O . VAL A 1 324 ? 5.578 -1.993 -14.059 1.00 96.44 324 VAL A O 1
ATOM 2491 N N . LEU A 1 325 ? 5.473 0.207 -14.558 1.00 97.25 325 LEU A N 1
ATOM 2492 C CA . LEU A 1 325 ? 5.637 0.728 -13.203 1.00 97.25 325 LEU A CA 1
ATOM 2493 C C . LEU A 1 325 ? 4.268 1.172 -12.674 1.00 97.25 325 LEU A C 1
ATOM 2495 O O . LEU A 1 325 ? 3.725 2.180 -13.120 1.00 97.25 325 LEU A O 1
ATOM 2499 N N . ALA A 1 326 ? 3.709 0.410 -11.744 1.00 97.00 326 ALA A N 1
ATOM 2500 C CA . ALA A 1 326 ? 2.388 0.622 -11.171 1.00 97.00 326 ALA A CA 1
ATOM 2501 C C . ALA A 1 326 ? 2.404 1.706 -10.085 1.00 97.00 326 ALA A C 1
ATOM 2503 O O . ALA A 1 326 ? 3.177 1.615 -9.132 1.00 97.00 326 ALA A O 1
ATOM 2504 N N . GLU A 1 327 ? 1.497 2.674 -10.174 1.00 95.56 327 GLU A N 1
ATOM 2505 C CA . GLU A 1 327 ? 1.373 3.792 -9.225 1.00 95.56 327 GLU A CA 1
ATOM 2506 C C . GLU A 1 327 ? 0.070 3.721 -8.420 1.00 95.56 327 GLU A C 1
ATOM 2508 O O . GLU A 1 327 ? 0.027 4.083 -7.245 1.00 95.56 327 GLU A O 1
ATOM 2513 N N . GLN A 1 328 ? -1.009 3.203 -9.011 1.00 96.50 328 GLN A N 1
ATOM 2514 C CA . GLN A 1 328 ? -2.289 3.040 -8.321 1.00 96.50 328 GLN A CA 1
ATOM 2515 C C . GLN A 1 328 ? -2.931 1.699 -8.658 1.00 96.50 328 GLN A C 1
ATOM 2517 O O . GLN A 1 328 ? -2.851 1.220 -9.787 1.00 96.50 328 GLN A O 1
ATOM 2522 N N . LEU A 1 329 ? -3.593 1.105 -7.671 1.00 96.88 329 LEU A N 1
ATOM 2523 C CA . LEU A 1 329 ? -4.415 -0.081 -7.839 1.00 96.88 329 LEU A CA 1
ATOM 2524 C C . LEU A 1 329 ? -5.835 0.324 -8.237 1.00 96.88 329 LEU A C 1
ATOM 2526 O O . LEU A 1 329 ? -6.432 1.197 -7.606 1.00 96.88 329 LEU A O 1
ATOM 2530 N N . VAL A 1 330 ? -6.378 -0.340 -9.250 1.00 95.75 330 VAL A N 1
ATOM 2531 C CA . VAL A 1 330 ? -7.788 -0.281 -9.636 1.00 95.75 330 VAL A CA 1
ATOM 2532 C C . VAL A 1 330 ? -8.476 -1.513 -9.074 1.00 95.75 330 VAL A C 1
ATOM 2534 O O . VAL A 1 330 ? -8.005 -2.638 -9.265 1.00 95.75 330 VAL A O 1
ATOM 2537 N N . VAL A 1 331 ? -9.610 -1.313 -8.417 1.00 94.25 331 VAL A N 1
ATOM 2538 C CA . VAL A 1 331 ? -10.435 -2.398 -7.880 1.00 94.25 331 VAL A CA 1
ATOM 2539 C C . VAL A 1 331 ? -11.773 -2.461 -8.589 1.00 94.25 331 VAL A C 1
ATOM 2541 O O . VAL A 1 331 ? -12.291 -1.442 -9.043 1.00 94.25 331 VAL A O 1
ATOM 2544 N N . ARG A 1 332 ? -12.341 -3.662 -8.641 1.00 92.50 332 ARG A N 1
ATOM 2545 C CA . ARG A 1 332 ? -13.745 -3.905 -8.952 1.00 92.50 332 ARG A CA 1
ATOM 2546 C C . ARG A 1 332 ? -14.554 -3.917 -7.660 1.00 92.50 332 ARG A C 1
ATOM 2548 O O . ARG A 1 332 ? -14.229 -4.642 -6.721 1.00 92.50 332 ARG A O 1
ATOM 2555 N N . LEU A 1 333 ? -15.637 -3.158 -7.644 1.00 92.31 333 LEU A N 1
ATOM 2556 C CA . LEU A 1 333 ? -16.629 -3.092 -6.587 1.00 92.31 333 LEU A CA 1
ATOM 2557 C C . LEU A 1 333 ? -17.842 -3.925 -6.985 1.00 92.31 333 LEU A C 1
ATOM 2559 O O . LEU A 1 333 ? -18.449 -3.704 -8.033 1.00 92.31 333 LEU A O 1
ATOM 2563 N N . ALA A 1 334 ? -18.218 -4.869 -6.127 1.00 90.31 334 ALA A N 1
ATOM 2564 C CA . ALA A 1 334 ? -19.393 -5.706 -6.332 1.00 90.31 334 ALA A CA 1
ATOM 2565 C C . ALA A 1 334 ? -20.509 -5.359 -5.342 1.00 90.31 334 ALA A C 1
ATOM 2567 O O . ALA A 1 334 ? -20.267 -4.978 -4.190 1.00 90.31 334 ALA A O 1
ATOM 2568 N N . GLY A 1 335 ? -21.753 -5.518 -5.804 1.00 90.56 335 GLY A N 1
ATOM 2569 C CA . GLY A 1 335 ? -22.947 -5.250 -5.008 1.00 90.56 335 GLY A CA 1
ATOM 2570 C C . GLY A 1 335 ? -23.036 -3.798 -4.547 1.00 90.56 335 GLY A C 1
ATOM 2571 O O . GLY A 1 335 ? -23.400 -3.574 -3.397 1.00 90.56 335 GLY A O 1
ATOM 2572 N N . LEU A 1 336 ? -22.653 -2.840 -5.396 1.00 90.00 336 LEU A N 1
ATOM 2573 C CA . LEU A 1 336 ? -22.664 -1.411 -5.087 1.00 90.00 336 LEU A CA 1
ATOM 2574 C C . LEU A 1 336 ? -24.092 -0.942 -4.758 1.00 90.00 336 LEU A C 1
ATOM 2576 O O . LEU A 1 336 ? -25.034 -1.241 -5.490 1.00 90.00 336 LEU A O 1
ATOM 2580 N N . ARG A 1 337 ? -24.255 -0.219 -3.650 1.00 90.75 337 ARG A N 1
ATOM 2581 C CA . ARG A 1 337 ? -25.509 0.426 -3.244 1.00 90.75 337 ARG A CA 1
ATOM 2582 C C . ARG A 1 337 ? -25.254 1.905 -3.076 1.00 90.75 337 ARG A C 1
ATOM 2584 O O . ARG A 1 337 ? -24.256 2.273 -2.465 1.00 90.75 337 ARG A O 1
ATOM 2591 N N . ARG A 1 338 ? -26.131 2.734 -3.631 1.00 90.00 338 ARG A N 1
ATOM 2592 C CA . ARG A 1 338 ? -26.126 4.166 -3.346 1.00 90.00 338 ARG A CA 1
ATOM 2593 C C . ARG A 1 338 ? -26.682 4.376 -1.943 1.00 90.00 338 ARG A C 1
ATOM 2595 O O . ARG A 1 338 ? -27.656 3.723 -1.583 1.00 90.00 338 ARG A O 1
ATOM 2602 N N . GLU A 1 339 ? -26.042 5.248 -1.181 1.00 89.19 339 GLU A N 1
ATOM 2603 C CA . GLU A 1 339 ? -26.392 5.519 0.208 1.00 89.19 339 GLU A CA 1
ATOM 2604 C C . GLU A 1 339 ? -26.772 6.988 0.364 1.00 89.19 339 GLU A C 1
ATOM 2606 O O . GLU A 1 339 ? -26.061 7.881 -0.105 1.00 89.19 339 GLU A O 1
ATOM 2611 N N . ASP A 1 340 ? -27.868 7.240 1.070 1.00 83.19 340 ASP A N 1
ATOM 2612 C CA . ASP A 1 340 ? -28.305 8.592 1.391 1.00 83.19 340 ASP A CA 1
ATOM 2613 C C . ASP A 1 340 ? -27.657 9.021 2.711 1.00 83.19 340 ASP A C 1
ATOM 2615 O O . ASP A 1 340 ? -28.196 8.833 3.803 1.00 83.19 340 ASP A O 1
ATOM 2619 N N . LEU A 1 341 ? -26.451 9.584 2.627 1.00 76.00 341 LEU A N 1
ATOM 2620 C CA . LEU A 1 341 ? -25.850 10.298 3.751 1.00 76.00 341 LEU A CA 1
ATOM 2621 C C . LEU A 1 341 ? -26.145 11.787 3.621 1.00 76.00 341 LEU A C 1
ATOM 2623 O O . LEU A 1 341 ? -25.791 12.414 2.626 1.00 76.00 341 LEU A O 1
ATOM 2627 N N . ASN A 1 342 ? -26.726 12.376 4.668 1.00 63.91 342 ASN A N 1
ATOM 2628 C CA . ASN A 1 342 ? -26.806 13.827 4.791 1.00 63.91 342 ASN A CA 1
ATOM 2629 C C . ASN A 1 342 ? -25.387 14.403 4.894 1.00 63.91 342 ASN A C 1
ATOM 2631 O O . ASN A 1 342 ? -24.771 14.408 5.960 1.00 63.91 342 ASN A O 1
ATOM 2635 N N . MET A 1 343 ? -24.875 14.914 3.775 1.00 63.62 343 MET A N 1
ATOM 2636 C CA . MET A 1 343 ? -23.544 15.525 3.667 1.00 63.62 343 MET A CA 1
ATOM 2637 C C . MET A 1 343 ? -23.441 16.873 4.414 1.00 63.62 343 MET A C 1
ATOM 2639 O O . MET A 1 343 ? -22.363 17.450 4.508 1.00 63.62 343 MET A O 1
ATOM 2643 N N . SER A 1 344 ? -24.549 17.354 4.989 1.00 52.22 344 SER A N 1
ATOM 2644 C CA . SER A 1 344 ? -24.709 18.651 5.656 1.00 52.22 344 SER A CA 1
ATOM 2645 C C . SER A 1 344 ? -24.402 18.668 7.164 1.00 52.22 344 SER A C 1
ATOM 2647 O O . SER A 1 344 ? -24.523 19.720 7.784 1.00 52.22 344 SER A O 1
ATOM 2649 N N . GLN A 1 345 ? -23.997 17.551 7.787 1.00 43.00 345 GLN A N 1
ATOM 2650 C CA . GLN A 1 345 ? -23.823 17.480 9.253 1.00 43.00 345 GLN A CA 1
ATOM 2651 C C . GLN A 1 345 ? -22.385 17.621 9.796 1.00 43.00 345 GLN A C 1
ATOM 2653 O O . GLN A 1 345 ? -22.189 17.486 11.001 1.00 43.00 345 GLN A O 1
ATOM 2658 N N . ALA A 1 346 ? -21.374 17.956 8.988 1.00 38.47 346 ALA A N 1
ATOM 2659 C CA . ALA A 1 346 ? -20.019 18.196 9.508 1.00 38.47 346 ALA A CA 1
ATOM 2660 C C . ALA A 1 346 ? -19.736 19.679 9.752 1.00 38.47 346 ALA A C 1
ATOM 2662 O O . ALA A 1 346 ? -19.040 20.340 8.987 1.00 38.47 346 ALA A O 1
ATOM 2663 N N . SER A 1 347 ? -20.290 20.206 10.837 1.00 31.17 347 SER A N 1
ATOM 2664 C CA . SER A 1 347 ? -19.860 21.467 11.451 1.00 31.17 347 SER A CA 1
ATOM 2665 C C . SER A 1 347 ? -20.274 21.462 12.921 1.00 31.17 347 SER A C 1
ATOM 2667 O O . SER A 1 347 ? -21.227 22.140 13.299 1.00 31.17 347 SER A O 1
ATOM 2669 N N . ARG A 1 348 ? -19.604 20.646 13.741 1.00 31.39 348 ARG A N 1
ATOM 2670 C CA . ARG A 1 348 ? -19.491 20.854 15.190 1.00 31.39 348 ARG A CA 1
ATOM 2671 C C . ARG A 1 348 ? -18.115 20.433 15.656 1.00 31.39 348 ARG A C 1
ATOM 2673 O O . ARG A 1 348 ? -17.665 19.358 15.201 1.00 31.39 348 ARG A O 1
#

Foldseek 3Di:
DDDDDDDPDDDDDDDADKDKDKDFLDLVCLLVQLVVQLVVCVVAPPVLSVLSSVLSSLLQPVQSVQADRGWMWMWMWGQDPFAIKIKIFTQGAPPPQPALDLPRSLLVSQLSAQAKDWDADPVGGIMIMGGRGGRVCPPPPVVVLLQFFQFWDAPQFDDDQQWFWDQDVVLRGTFIAHPPGDPVCDDLLFGEDGTHRHRSPHGTDPVATFQVLLVSLQRSVAARGNSHHQADPVQSWGKAKDFQVCCDPPFQKDQDGTHHPVCLLVCQVPDPSRVPGIFMKIFSHKAFFWFWFFFWDADDPGTDTPDPGTDTGTSVNNNRSRGTHGRTTMIHTHPMDTDDDPSPPPDD

Secondary structure (DSSP, 8-state):
-PPPPPPS----------EEEEEES-TTHHHHHHHHHHHHGGGS-HHHHHHHHHHHHHHHHHHHHTS-TT-EEEEEEEEETTEEEEEEEESSPP----TT-TT-HHHHHHHH-TTEEEEEETTTEEEEEEEE--TTHHHHHHHHHHTS-TTEEEGGG-----EEEEEEGGGTEEEEEESS--GGGEETTEEEPP--S-TTSS-EEEEEE-HHHHHHHHHTTB-TTTSSB-B-TTT-PEEEEEEGGGG-TTT-EESSPP--GGGHHHHHHH-GGGTTTEEEEEESEEEEEEEEEEEEEEETTEEEES-SSPEEEETT-HHHHTTEEEEEEEEEEES-EE----TT----